Protein AF-Q0US00-F1 (afdb_monomer)

Organism: Phaeosphaeria nodorum (strain SN15 / ATCC MYA-4574 / FGSC 10173) (NCBI:txid321614)

Mean predicted aligned error: 10.02 Å

Solvent-accessible surface area (backbone atoms only — not comparable to full-atom values): 15594 Å² total; per-residue (Å²): 109,71,70,60,54,55,51,52,51,53,49,49,55,52,51,53,51,46,51,52,50,51,48,53,43,52,58,36,61,36,71,71,45,27,70,76,38,42,69,59,31,58,52,48,45,52,54,49,47,55,51,43,54,53,49,52,51,52,46,52,53,51,52,35,54,74,68,41,48,102,90,39,54,45,67,63,53,45,75,74,35,67,64,50,55,51,52,50,52,52,51,49,64,67,45,50,43,60,78,44,57,43,78,47,70,28,40,52,42,81,58,48,100,55,30,31,35,38,34,33,88,66,91,71,67,83,37,20,25,47,44,39,19,90,45,92,88,69,64,74,48,76,35,37,31,27,83,46,99,92,36,40,28,32,61,50,53,60,82,48,72,70,43,41,51,52,47,50,52,51,49,52,49,46,53,51,33,48,54,52,18,70,74,66,77,46,80,68,65,79,41,74,46,72,32,35,33,58,53,75,71,41,80,28,80,63,51,60,52,77,80,41,64,66,46,79,46,77,35,51,62,72,49,46,39,46,50,50,17,46,64,78,69,50,60,92,83,44,49,65,40,40,44,40,35,40,99,50,63,85,72,45,55,71,86,79,51,99,60,92,74,66,68,68,83,61,80,86,90,59,65,53,40,54,48,124

Secondary structure (DSSP, 8-state):
-HHHHHHHHHHHHHHHHHHHHHHHHHHHHSHHHHHHTHHHHHHHHHHHHHHHHHHHHHHHHHHHHHH-BTTB-HHHHHHH-HHHHHHHHHHHHHHHHHHT-EEEEEEEEEEETTEEEEE-SS---TTEEEEEESSTTS--EEEEEE--TTSSEEEEE--SHHHHHHHHHHHHHHHHHHHHHHHH-PPPPPEEEEEEE-SSPEEPGGGGGGG-SEEEEEEEGGGHHHHHHHHHT--TT-EEEEEEE-S-TTTS-TTS--S-------SSS--EEEE-

Nearest PDB structures (foldseek):
  6wxr-assembly1_A  TM=4.177E-01  e=4.791E-06  Mus musculus
  5t7a-assembly2_B  TM=5.657E-01  e=1.343E+00  Halalkalibacterium halodurans C-125
  6pag-assembly1_D  TM=4.956E-01  e=3.064E+00  Homo sapiens
  1nkr-assembly1_A  TM=4.846E-01  e=8.338E+00  Homo sapiens

Radius of gyration: 25.96 Å; Cα contacts (8 Å, |Δi|>4): 368; chains: 1; bounding box: 57×52×83 Å

InterPro domains:
  IPR052979 Adenylate-forming domain-containing protein [PTHR33927] (7-252)
  IPR060117 Adenylate-forming reductase 03009-like, C-terminal [PF26733] (205-252)

Foldseek 3Di:
DVVLVVLVVVLVVLVVVLVVLVVVLVVCPPPVNCVVVVQVSQLSCQVSVVVSLVSLVVSLQSVLVSPDDPVRDSVNVLVPDPSNVVSVVVVCVVCVQVVQKDKFKWFWDQLDLFKIKTAGADDADFQWWWWWAPDPSGDIDIFTWAADPRGIMTMQGPPDDRSNVVSVVQVVQQVVQVVVCVVPVDDRDTDMDMIITTDGTDRHPLVCVQVDLEEEAEDEDRCVRSVNSPVVPDDPSRHYKYKYFYPCPPSRDPNVDPDDFDFDDDDDDGGITIDD

pLDDT: mean 82.83, std 17.12, range [26.45, 97.81]

Sequence (276 aa):
MFIREASSFAVTVIAWSLLLLLLVILLLSLPTMRAKFHNTFEVTHRFLGWTSVALFWTQLLLLAHSASTPHQSITNILLHDITFWNLTLLTFLLIYPWLRLRRWTFTAHVLSPHAIRLSFPHAIHRFSCLSISTSPLHEWHPFATFPSAAGPSMVISNAGDWTRGIIGAAQHHAALARAASAQTGRKEEAVKMHFYIKSHPKAGVLSLSLLFPRVLILTTGSGIGPALSSLLERPVAQHARLIWSTRSPLKTPSGLVGGRVEGESEGEGGCGVCAE

Structure (mmCIF, N/CA/C/O backbone):
data_AF-Q0US00-F1
#
_entry.id   AF-Q0US00-F1
#
loop_
_atom_site.group_PDB
_atom_site.id
_atom_site.type_symbol
_atom_site.label_atom_id
_atom_site.label_alt_id
_atom_site.label_comp_id
_atom_site.label_asym_id
_atom_site.label_entity_id
_atom_site.label_seq_id
_atom_site.pdbx_PDB_ins_code
_atom_site.Cartn_x
_atom_site.Cartn_y
_atom_site.Cartn_z
_atom_site.occupancy
_atom_site.B_iso_or_equiv
_atom_site.auth_seq_id
_atom_site.auth_comp_id
_atom_site.auth_asym_id
_atom_site.auth_atom_id
_atom_site.pdbx_PDB_model_num
ATOM 1 N N . MET A 1 1 ? 29.579 6.509 -37.677 1.00 58.00 1 MET A N 1
ATOM 2 C CA . MET A 1 1 ? 30.376 5.658 -36.766 1.00 58.00 1 MET A CA 1
ATOM 3 C C . MET A 1 1 ? 30.305 6.180 -35.329 1.00 58.00 1 MET A C 1
ATOM 5 O O . MET A 1 1 ? 29.691 5.508 -34.516 1.00 58.00 1 MET A O 1
ATOM 9 N N . PHE A 1 2 ? 30.740 7.416 -35.048 1.00 61.19 2 PHE A N 1
ATOM 10 C CA . PHE A 1 2 ? 30.696 8.037 -33.706 1.00 61.19 2 PHE A CA 1
ATOM 11 C C . PHE A 1 2 ? 29.342 7.998 -32.966 1.00 61.19 2 PHE A C 1
ATOM 13 O O . PHE A 1 2 ? 29.304 7.660 -31.789 1.00 61.19 2 PHE A O 1
ATOM 20 N N . ILE A 1 3 ? 28.219 8.281 -33.640 1.00 62.88 3 ILE A N 1
ATOM 21 C CA . ILE A 1 3 ? 26.884 8.272 -32.998 1.00 62.88 3 ILE A CA 1
ATOM 22 C C . ILE A 1 3 ? 26.487 6.858 -32.532 1.00 62.88 3 ILE A C 1
ATOM 24 O O . ILE A 1 3 ? 25.902 6.693 -31.464 1.00 62.88 3 ILE A O 1
ATOM 28 N N . ARG A 1 4 ? 26.852 5.821 -33.300 1.00 64.69 4 ARG A N 1
ATOM 29 C CA . ARG A 1 4 ? 26.561 4.426 -32.937 1.00 64.69 4 ARG A CA 1
ATOM 30 C C . ARG A 1 4 ? 27.397 3.972 -31.741 1.00 64.69 4 ARG A C 1
ATOM 32 O O . ARG A 1 4 ? 26.845 3.350 -30.839 1.00 64.69 4 ARG A O 1
ATOM 39 N N . GLU A 1 5 ? 28.671 4.348 -31.677 1.00 70.75 5 GLU A N 1
ATOM 40 C CA . GLU A 1 5 ? 29.532 4.013 -30.533 1.00 70.75 5 GLU A CA 1
ATOM 41 C C . GLU A 1 5 ? 29.108 4.726 -29.244 1.00 70.75 5 GLU A C 1
ATOM 43 O O . GLU A 1 5 ? 28.995 4.084 -28.200 1.00 70.75 5 GLU A O 1
ATOM 48 N N . ALA A 1 6 ? 28.755 6.014 -29.325 1.00 72.25 6 ALA A N 1
ATOM 49 C CA . ALA A 1 6 ? 28.214 6.756 -28.186 1.00 72.25 6 ALA A CA 1
ATOM 50 C C . ALA A 1 6 ? 26.904 6.137 -27.664 1.00 72.25 6 ALA A C 1
ATOM 52 O O . ALA A 1 6 ? 26.717 5.998 -26.454 1.00 72.25 6 ALA A O 1
ATOM 53 N N . SER A 1 7 ? 26.021 5.696 -28.570 1.00 76.81 7 SER A N 1
ATOM 54 C CA . SER A 1 7 ? 24.787 5.001 -28.186 1.00 76.81 7 SER A CA 1
ATOM 55 C C . SER A 1 7 ? 25.056 3.637 -27.536 1.00 76.81 7 SER A C 1
ATOM 57 O O . SER A 1 7 ? 24.429 3.304 -26.534 1.00 76.81 7 SER A O 1
ATOM 59 N N . SER A 1 8 ? 26.049 2.885 -28.026 1.00 85.06 8 SER A N 1
ATOM 60 C CA . SER A 1 8 ? 26.454 1.594 -27.455 1.00 85.06 8 SER A CA 1
ATOM 61 C C . SER A 1 8 ? 27.009 1.740 -26.036 1.00 85.06 8 SER A C 1
ATOM 63 O O . SER A 1 8 ? 26.702 0.934 -25.153 1.00 85.06 8 SER A O 1
ATOM 65 N N . PHE A 1 9 ? 27.801 2.786 -25.789 1.00 90.81 9 PHE A N 1
ATOM 66 C CA . PHE A 1 9 ? 28.309 3.094 -24.455 1.00 90.81 9 PHE A CA 1
ATOM 67 C C . PHE A 1 9 ? 27.172 3.442 -23.484 1.00 90.81 9 PHE A C 1
ATOM 69 O O . PHE A 1 9 ? 27.081 2.848 -22.409 1.00 90.81 9 PHE A O 1
ATOM 76 N N . ALA A 1 10 ? 26.256 4.333 -23.883 1.00 92.25 10 ALA A N 1
ATOM 77 C CA . ALA A 1 10 ? 25.118 4.733 -23.053 1.00 92.25 10 ALA A CA 1
ATOM 78 C C . ALA A 1 10 ? 24.219 3.541 -22.673 1.00 92.25 10 ALA A C 1
ATOM 80 O O . ALA A 1 10 ? 23.888 3.363 -21.500 1.00 92.25 10 ALA A O 1
ATOM 81 N N . VAL A 1 11 ? 23.897 2.682 -23.646 1.00 93.00 11 VAL A N 1
ATOM 82 C CA . VAL A 1 11 ? 23.122 1.443 -23.443 1.00 93.00 11 VAL A CA 1
ATOM 83 C C . VAL A 1 11 ? 23.812 0.510 -22.441 1.00 93.00 11 VAL A C 1
ATOM 85 O O . VAL A 1 11 ? 23.155 -0.085 -21.585 1.00 93.00 11 VAL A O 1
ATOM 88 N N . THR A 1 12 ? 25.141 0.402 -22.504 1.00 93.88 12 THR A N 1
ATOM 89 C CA . THR A 1 12 ? 25.924 -0.440 -21.586 1.00 93.88 12 THR A CA 1
ATOM 90 C C . THR A 1 12 ? 25.905 0.113 -20.160 1.00 93.88 12 THR A C 1
ATOM 92 O O . THR A 1 12 ? 25.670 -0.634 -19.211 1.00 93.88 12 THR A O 1
ATOM 95 N N . VAL A 1 13 ? 26.090 1.425 -19.990 1.00 96.25 13 VAL A N 1
ATOM 96 C CA . VAL A 1 13 ? 26.048 2.086 -18.672 1.00 96.25 13 VAL A CA 1
ATOM 97 C C . VAL A 1 13 ? 24.677 1.928 -18.014 1.00 96.25 13 VAL A C 1
ATOM 99 O O . VAL A 1 13 ? 24.593 1.600 -16.826 1.00 96.25 13 VAL A O 1
ATOM 102 N N . ILE A 1 14 ? 23.597 2.117 -18.777 1.00 95.56 14 ILE A N 1
ATOM 103 C CA . ILE A 1 14 ? 22.230 1.943 -18.272 1.00 95.56 14 ILE A CA 1
ATOM 104 C C . ILE A 1 14 ? 21.983 0.481 -17.884 1.00 95.56 14 ILE A C 1
ATOM 106 O O . ILE A 1 14 ? 21.416 0.233 -16.821 1.00 95.56 14 ILE A O 1
ATOM 110 N N . ALA A 1 15 ? 22.457 -0.486 -18.677 1.00 95.25 15 ALA A N 1
ATOM 111 C CA . ALA A 1 15 ? 22.326 -1.908 -18.359 1.00 95.25 15 ALA A CA 1
ATOM 112 C C . ALA A 1 15 ? 23.027 -2.288 -17.041 1.00 95.25 15 ALA A C 1
ATOM 114 O O . ALA A 1 15 ? 22.424 -2.948 -16.194 1.00 95.25 15 ALA A O 1
ATOM 115 N N . TRP A 1 16 ? 24.264 -1.828 -16.821 1.00 97.44 16 TRP A N 1
ATOM 116 C CA . TRP A 1 16 ? 24.978 -2.060 -15.557 1.00 97.44 16 TRP A CA 1
ATOM 117 C C . TRP A 1 16 ? 24.315 -1.356 -14.373 1.00 97.44 16 TRP A C 1
ATOM 119 O O . TRP A 1 16 ? 24.241 -1.921 -13.282 1.00 97.44 16 TRP A O 1
ATOM 129 N N . SER A 1 17 ? 23.780 -0.153 -14.591 1.00 97.31 17 SER A N 1
ATOM 130 C CA . SER A 1 17 ? 23.025 0.578 -13.568 1.00 97.31 17 SER A CA 1
ATOM 131 C C . SER A 1 17 ? 21.751 -0.175 -13.176 1.00 97.31 17 SER A C 1
ATOM 133 O O . SER A 1 17 ? 21.486 -0.352 -11.989 1.00 97.31 17 SER A O 1
ATOM 135 N N . LEU A 1 18 ? 20.990 -0.681 -14.155 1.00 96.81 18 LEU A N 1
ATOM 136 C CA . LEU A 1 18 ? 19.819 -1.533 -13.928 1.00 96.81 18 LEU A CA 1
ATOM 137 C C . LEU A 1 18 ? 20.184 -2.793 -13.141 1.00 96.81 18 LEU A C 1
ATOM 139 O O . LEU A 1 18 ? 19.518 -3.111 -12.158 1.00 96.81 18 LEU A O 1
ATOM 143 N N . LEU A 1 19 ? 21.260 -3.481 -13.533 1.00 97.00 19 LEU A N 1
ATOM 144 C CA . LEU A 1 19 ? 21.728 -4.679 -12.838 1.00 97.00 19 LEU A CA 1
ATOM 145 C C . LEU A 1 19 ? 22.061 -4.381 -11.371 1.00 97.00 19 LEU A C 1
ATOM 147 O O . LEU A 1 19 ? 21.623 -5.113 -10.485 1.00 97.00 19 LEU A O 1
ATOM 151 N N . LEU A 1 20 ? 22.786 -3.290 -11.110 1.00 97.19 20 LEU A N 1
ATOM 152 C CA . LEU A 1 20 ? 23.134 -2.866 -9.756 1.00 97.19 20 LEU A CA 1
ATOM 153 C C . LEU A 1 20 ? 21.884 -2.554 -8.924 1.00 97.19 20 LEU A C 1
ATOM 155 O O . LEU A 1 20 ? 21.772 -3.022 -7.792 1.00 97.19 20 LEU A O 1
ATOM 159 N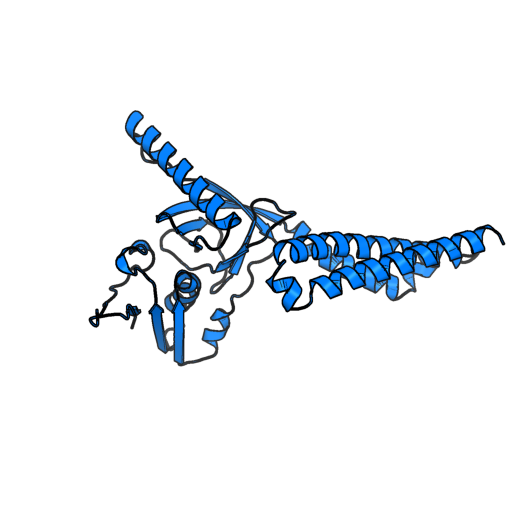 N . LEU A 1 21 ? 20.929 -1.801 -9.478 1.00 96.56 21 LEU A N 1
ATOM 160 C CA . LEU A 1 21 ? 19.679 -1.470 -8.789 1.00 96.56 21 LEU A CA 1
ATOM 161 C C . LEU A 1 21 ? 18.877 -2.721 -8.426 1.00 96.56 21 LEU A C 1
ATOM 163 O O . LEU A 1 21 ? 18.440 -2.862 -7.282 1.00 96.56 21 LEU A O 1
ATOM 167 N N . LEU A 1 22 ? 18.716 -3.645 -9.375 1.00 95.88 22 LEU A N 1
ATOM 168 C CA . LEU A 1 22 ? 18.010 -4.904 -9.147 1.00 95.88 22 LEU A CA 1
ATOM 169 C C . LEU A 1 22 ? 18.737 -5.772 -8.113 1.00 95.88 22 LEU A C 1
ATOM 171 O O . LEU A 1 22 ? 18.084 -6.343 -7.242 1.00 95.88 22 LEU A O 1
ATOM 175 N N . LEU A 1 23 ? 20.072 -5.817 -8.143 1.00 97.06 23 LEU A N 1
ATOM 176 C CA . LEU A 1 23 ? 20.867 -6.53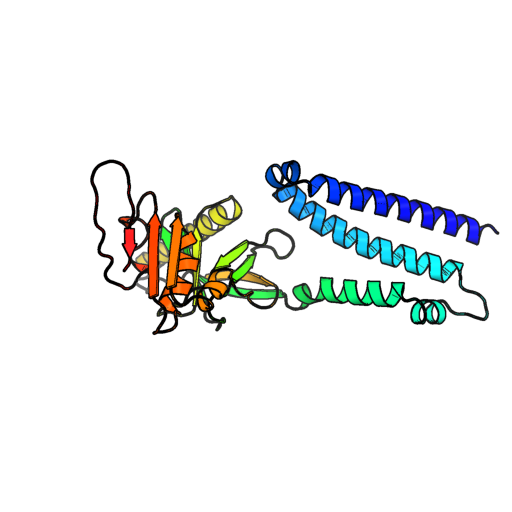7 -7.148 1.00 97.06 23 LEU A CA 1
ATOM 177 C C . LEU A 1 23 ? 20.666 -5.962 -5.740 1.00 97.06 23 LEU A C 1
ATOM 179 O O . LEU A 1 23 ? 20.454 -6.723 -4.799 1.00 97.06 23 LEU A O 1
ATOM 183 N N . VAL A 1 24 ? 20.670 -4.635 -5.585 1.00 95.69 24 VAL A N 1
ATOM 184 C CA . VAL A 1 24 ? 20.406 -3.982 -4.291 1.00 95.69 24 VAL A CA 1
ATOM 185 C C . VAL A 1 24 ? 19.012 -4.341 -3.770 1.00 95.69 24 VAL A C 1
ATOM 187 O O . VAL A 1 24 ? 18.872 -4.691 -2.596 1.00 95.69 24 VAL A O 1
ATOM 190 N N . ILE A 1 25 ? 17.991 -4.315 -4.635 1.00 95.31 25 ILE A N 1
ATOM 191 C CA . ILE A 1 25 ? 16.627 -4.723 -4.263 1.00 95.31 25 ILE A CA 1
ATOM 192 C C . ILE A 1 25 ? 16.612 -6.189 -3.810 1.00 95.31 25 ILE A C 1
ATOM 194 O O . ILE A 1 25 ? 16.036 -6.496 -2.765 1.00 95.31 25 ILE A O 1
ATOM 198 N N . LEU A 1 26 ? 17.268 -7.087 -4.552 1.00 95.56 26 LEU A N 1
ATOM 199 C CA . LEU A 1 26 ? 17.338 -8.511 -4.218 1.00 95.56 26 LEU A CA 1
ATOM 200 C C . LEU A 1 26 ? 18.032 -8.749 -2.871 1.00 95.56 26 LEU A C 1
ATOM 202 O O . LEU A 1 26 ? 17.494 -9.477 -2.037 1.00 95.56 26 LEU A O 1
ATOM 206 N N . LEU A 1 27 ? 19.166 -8.095 -2.615 1.00 95.62 27 LEU A N 1
ATOM 207 C CA . LEU A 1 27 ? 19.903 -8.217 -1.353 1.00 95.62 27 LEU A CA 1
ATOM 208 C C . LEU A 1 27 ? 19.073 -7.744 -0.154 1.00 95.62 27 LEU A C 1
ATOM 210 O O . LEU A 1 27 ? 19.028 -8.423 0.872 1.00 95.62 27 LEU A O 1
ATOM 214 N N . LEU A 1 28 ? 18.371 -6.616 -0.283 1.00 94.06 28 LEU A N 1
ATOM 215 C CA . LEU A 1 28 ? 17.489 -6.118 0.776 1.00 94.06 28 LEU A CA 1
ATOM 216 C C . LEU A 1 28 ? 16.213 -6.959 0.926 1.00 94.06 28 LEU A C 1
ATOM 218 O O . LEU A 1 28 ? 15.614 -6.958 2.000 1.00 94.06 28 LEU A O 1
ATOM 222 N N . SER A 1 29 ? 15.811 -7.696 -0.113 1.00 94.56 29 SER A N 1
ATOM 223 C CA . SER A 1 29 ? 14.660 -8.606 -0.065 1.00 94.56 29 SER A CA 1
ATOM 224 C C . SER A 1 29 ? 14.939 -9.924 0.668 1.00 94.56 29 SER A C 1
ATOM 226 O O . SER A 1 29 ? 13.984 -10.618 1.031 1.00 94.56 29 SER A O 1
ATOM 228 N N . LEU A 1 30 ? 16.214 -10.262 0.918 1.00 94.94 30 LEU A N 1
ATOM 229 C CA . LEU A 1 30 ? 16.596 -11.476 1.645 1.00 94.94 30 LEU A CA 1
ATOM 230 C C . LEU A 1 30 ? 15.902 -11.521 3.019 1.00 94.94 30 LEU A C 1
ATOM 232 O O . LEU A 1 30 ? 15.892 -10.502 3.713 1.00 94.94 30 LEU A O 1
ATOM 236 N N . PRO A 1 31 ? 15.359 -12.675 3.462 1.00 92.44 31 PRO A N 1
ATOM 237 C CA . PRO A 1 31 ? 14.504 -12.745 4.651 1.00 92.44 31 PRO A CA 1
ATOM 238 C C . PRO A 1 31 ? 15.124 -12.141 5.916 1.00 92.44 31 PRO A C 1
ATOM 240 O O . PRO A 1 31 ? 14.452 -11.431 6.661 1.00 92.44 31 PRO A O 1
ATOM 243 N N . THR A 1 32 ? 16.420 -12.372 6.134 1.00 92.94 32 THR A N 1
ATOM 244 C CA . THR A 1 32 ? 17.172 -11.842 7.279 1.00 92.94 32 THR A CA 1
ATOM 245 C C . THR A 1 32 ? 17.306 -10.321 7.224 1.00 92.94 32 THR A C 1
ATOM 247 O O . THR A 1 32 ? 17.035 -9.631 8.208 1.00 92.94 32 THR A O 1
ATOM 250 N N . MET A 1 33 ? 17.675 -9.786 6.058 1.00 91.12 33 MET A N 1
ATOM 251 C CA . MET A 1 33 ? 17.843 -8.351 5.831 1.00 91.12 33 MET A CA 1
ATOM 252 C C . MET A 1 33 ? 16.509 -7.618 5.884 1.00 91.12 33 MET A C 1
ATOM 254 O O . MET A 1 33 ? 16.400 -6.605 6.569 1.00 91.12 33 MET A O 1
ATOM 258 N N . ARG A 1 34 ? 15.478 -8.164 5.236 1.00 90.44 34 ARG A N 1
ATOM 259 C CA . ARG A 1 34 ? 14.126 -7.609 5.231 1.00 90.44 34 ARG A CA 1
ATOM 260 C C . ARG A 1 34 ? 13.517 -7.572 6.629 1.00 90.44 34 ARG A C 1
ATOM 262 O O . ARG A 1 34 ? 12.867 -6.590 6.965 1.00 90.44 34 ARG A O 1
ATOM 269 N N . ALA A 1 35 ? 13.722 -8.607 7.447 1.00 86.31 35 ALA A N 1
ATOM 270 C CA . ALA A 1 35 ? 13.230 -8.613 8.825 1.00 86.31 35 ALA A CA 1
ATOM 271 C C . ALA A 1 35 ? 13.944 -7.562 9.691 1.00 86.31 35 ALA A C 1
ATOM 273 O O . ALA A 1 35 ? 13.298 -6.867 10.473 1.00 86.31 35 ALA A O 1
ATOM 274 N N . LYS A 1 36 ? 15.266 -7.411 9.529 1.00 89.38 36 LYS A N 1
ATOM 275 C CA . LYS A 1 36 ? 16.076 -6.468 10.316 1.00 89.38 36 LYS A CA 1
ATOM 276 C C . LYS A 1 36 ? 15.906 -5.009 9.879 1.00 89.38 36 LYS A C 1
ATOM 278 O O . LYS A 1 36 ? 15.878 -4.117 10.719 1.00 89.38 36 LYS A O 1
ATOM 283 N N . PHE A 1 37 ? 15.802 -4.765 8.577 1.00 89.06 37 PHE A N 1
ATOM 284 C CA . PHE A 1 37 ? 15.778 -3.436 7.962 1.00 89.06 37 PHE A CA 1
ATOM 285 C C . PHE A 1 37 ? 14.496 -3.213 7.160 1.00 89.06 37 PHE A C 1
ATOM 287 O O . PHE A 1 37 ? 14.531 -2.705 6.040 1.00 89.06 37 PHE A O 1
ATOM 294 N N . HIS A 1 38 ? 13.359 -3.595 7.739 1.00 84.25 38 HIS A N 1
ATOM 295 C CA . HIS A 1 38 ? 12.053 -3.570 7.083 1.00 84.25 38 HIS A CA 1
ATOM 296 C C . HIS A 1 38 ? 11.740 -2.226 6.411 1.00 84.25 38 HIS A C 1
ATOM 298 O O . HIS A 1 38 ? 11.462 -2.184 5.214 1.00 84.25 38 HIS A O 1
ATOM 304 N N . ASN A 1 39 ? 11.873 -1.121 7.147 1.00 84.94 39 ASN A N 1
ATOM 305 C CA . ASN A 1 39 ? 11.559 0.212 6.625 1.00 84.94 39 ASN A CA 1
ATOM 306 C C . ASN A 1 39 ? 12.504 0.612 5.480 1.00 84.94 39 ASN A C 1
ATOM 308 O O . ASN A 1 39 ? 12.067 1.157 4.467 1.00 84.94 39 ASN A O 1
ATOM 312 N N . THR A 1 40 ? 13.796 0.290 5.602 1.00 87.81 40 THR A N 1
ATOM 313 C CA . THR A 1 40 ? 14.784 0.535 4.542 1.00 87.81 40 THR A CA 1
ATOM 314 C C . THR A 1 40 ? 14.444 -0.263 3.291 1.00 87.81 40 THR A C 1
ATOM 316 O O . THR A 1 40 ? 14.468 0.289 2.191 1.00 87.81 40 THR A O 1
ATOM 319 N N . PHE A 1 41 ? 14.090 -1.540 3.441 1.00 89.56 41 PHE A N 1
ATOM 320 C CA . PHE A 1 41 ? 13.647 -2.381 2.334 1.00 89.56 41 PHE A CA 1
ATOM 321 C C . PHE A 1 41 ? 12.414 -1.787 1.640 1.00 89.56 41 PHE A C 1
ATOM 323 O O . PHE A 1 41 ? 12.420 -1.648 0.422 1.00 89.56 41 PHE A O 1
ATOM 330 N N . GLU A 1 42 ? 11.385 -1.373 2.384 1.00 86.75 42 GLU A N 1
ATOM 331 C CA . GLU A 1 42 ? 10.165 -0.811 1.788 1.00 86.75 42 GLU A CA 1
ATOM 332 C C . GLU A 1 42 ? 10.430 0.450 0.957 1.00 86.75 42 GLU A C 1
ATOM 334 O O . GLU A 1 42 ? 9.912 0.593 -0.158 1.00 86.75 42 GLU A O 1
ATOM 339 N N . VAL A 1 43 ? 11.244 1.361 1.493 1.00 88.19 43 VAL A N 1
ATOM 340 C CA . VAL A 1 43 ? 11.611 2.621 0.838 1.00 88.19 43 VAL A CA 1
ATOM 341 C C . VAL A 1 43 ? 12.459 2.343 -0.402 1.00 88.19 43 VAL A C 1
ATOM 343 O O . VAL A 1 43 ? 12.102 2.767 -1.502 1.00 88.19 43 VAL A O 1
ATOM 346 N N . THR A 1 44 ? 13.551 1.591 -0.252 1.00 92.50 44 THR A N 1
ATOM 347 C CA . THR A 1 44 ? 14.472 1.288 -1.359 1.00 92.50 44 THR A CA 1
ATOM 348 C C . THR A 1 44 ? 13.780 0.505 -2.465 1.00 92.50 44 THR A C 1
ATOM 350 O O . THR A 1 44 ? 13.843 0.921 -3.616 1.00 92.50 44 THR A O 1
ATOM 353 N N . HIS A 1 45 ? 13.027 -0.548 -2.144 1.00 91.75 45 HIS A N 1
ATOM 354 C CA . HIS A 1 45 ? 12.273 -1.311 -3.136 1.00 91.75 45 HIS A CA 1
ATOM 355 C C . HIS A 1 45 ? 11.312 -0.413 -3.926 1.00 91.75 45 HIS A C 1
ATOM 357 O O . HIS A 1 45 ? 11.194 -0.546 -5.144 1.00 91.75 45 HIS A O 1
ATOM 363 N N . ARG A 1 46 ? 10.622 0.525 -3.261 1.00 90.44 46 ARG A N 1
ATOM 364 C CA . ARG A 1 46 ? 9.704 1.446 -3.942 1.00 90.44 46 ARG A CA 1
ATOM 365 C C . ARG A 1 46 ? 10.444 2.379 -4.893 1.00 90.44 46 ARG A C 1
ATOM 367 O O . ARG A 1 46 ? 10.092 2.430 -6.067 1.00 90.44 46 ARG A O 1
ATOM 374 N N . PHE A 1 47 ? 11.423 3.130 -4.394 1.00 92.62 47 PHE A N 1
ATOM 375 C CA . PHE A 1 47 ? 12.094 4.153 -5.197 1.00 92.62 47 PHE A CA 1
ATOM 376 C C . PHE A 1 47 ? 12.978 3.532 -6.278 1.00 92.62 47 PHE A C 1
ATOM 378 O O . PHE A 1 47 ? 12.871 3.923 -7.436 1.00 92.62 47 PHE A O 1
ATOM 385 N N . LEU A 1 48 ? 13.768 2.508 -5.941 1.00 94.81 48 LEU A N 1
ATOM 386 C CA . LEU A 1 48 ? 14.603 1.812 -6.920 1.00 94.81 48 LEU A CA 1
ATOM 387 C C . LEU A 1 48 ? 13.761 1.054 -7.954 1.00 94.81 48 LEU A C 1
ATOM 389 O O . LEU A 1 48 ? 14.167 0.971 -9.110 1.00 94.81 48 LEU A O 1
ATOM 393 N N . GLY A 1 49 ? 12.573 0.564 -7.585 1.00 94.31 49 GLY A N 1
ATOM 394 C CA . GLY A 1 49 ? 11.621 -0.023 -8.528 1.00 94.31 49 GLY A CA 1
ATOM 395 C C . GLY A 1 49 ? 11.150 0.979 -9.589 1.00 94.31 49 GLY A C 1
ATOM 396 O O . GLY A 1 49 ? 11.249 0.695 -10.781 1.00 94.31 49 GLY A O 1
ATOM 397 N N . TRP A 1 50 ? 10.710 2.177 -9.180 1.00 94.81 50 TRP A N 1
ATOM 398 C CA . TRP A 1 50 ? 10.321 3.242 -10.122 1.00 94.81 50 TRP A CA 1
ATOM 399 C C . TRP A 1 50 ? 11.490 3.711 -10.989 1.00 94.81 50 TRP A C 1
ATOM 401 O O . TRP A 1 50 ? 11.328 3.863 -12.201 1.00 94.81 50 TRP A O 1
ATOM 411 N N . THR A 1 51 ? 12.675 3.877 -10.395 1.00 96.56 51 THR A N 1
ATOM 412 C CA . THR A 1 51 ? 13.896 4.205 -11.141 1.00 96.56 51 THR A CA 1
ATOM 413 C C . THR A 1 51 ? 14.219 3.125 -12.172 1.00 96.56 51 THR A C 1
ATOM 415 O O . THR A 1 51 ? 14.545 3.451 -13.310 1.00 96.56 51 THR A O 1
ATOM 418 N N . SER A 1 52 ? 14.068 1.844 -11.823 1.00 96.81 52 SER A N 1
ATOM 419 C CA . SER A 1 52 ? 14.310 0.733 -12.751 1.00 96.81 52 SER A CA 1
ATOM 420 C C . SER A 1 52 ? 13.345 0.766 -13.937 1.00 96.81 52 SER A C 1
ATOM 422 O O . SER A 1 52 ? 13.782 0.621 -15.073 1.00 96.81 52 SER A O 1
ATOM 424 N N . VAL A 1 53 ? 12.051 1.031 -13.713 1.00 97.00 53 VAL A N 1
ATOM 425 C CA . VAL A 1 53 ? 11.066 1.183 -14.803 1.00 97.00 53 VAL A CA 1
ATOM 426 C C . VAL A 1 53 ? 11.448 2.332 -15.739 1.00 97.00 53 VAL A C 1
ATOM 428 O O . VAL A 1 53 ? 11.422 2.161 -16.956 1.00 97.00 53 VAL A O 1
ATOM 431 N N . ALA A 1 54 ? 11.852 3.483 -15.192 1.00 97.19 54 ALA A N 1
ATOM 432 C CA . ALA A 1 54 ? 12.302 4.618 -15.996 1.00 97.19 54 ALA A CA 1
ATOM 433 C C . ALA A 1 54 ? 13.561 4.283 -16.815 1.00 97.19 54 ALA A C 1
ATOM 435 O O . ALA A 1 54 ? 13.629 4.603 -17.999 1.00 97.19 54 ALA A O 1
ATOM 436 N N . LEU A 1 55 ? 14.535 3.589 -16.220 1.00 97.00 55 LEU A N 1
ATOM 437 C CA . LEU A 1 55 ? 15.746 3.158 -16.920 1.00 97.00 55 LEU A CA 1
ATOM 438 C C . LEU A 1 55 ? 15.460 2.109 -18.003 1.00 97.00 55 LEU A C 1
ATOM 440 O O . LEU A 1 55 ? 16.067 2.185 -19.067 1.00 97.00 55 LEU A O 1
ATOM 444 N N . PHE A 1 56 ? 14.517 1.185 -17.791 1.00 97.31 56 PHE A N 1
ATOM 445 C CA . PHE A 1 56 ? 14.067 0.261 -18.840 1.00 97.31 56 PHE A CA 1
ATOM 446 C C . PHE A 1 56 ? 13.429 1.002 -20.022 1.00 97.31 56 PHE A C 1
ATOM 448 O O . PHE A 1 56 ? 13.726 0.671 -21.169 1.00 97.31 56 PHE A O 1
ATOM 455 N N . TRP A 1 57 ? 12.616 2.034 -19.764 1.00 97.81 57 TRP A N 1
ATOM 456 C CA . TRP A 1 57 ? 12.072 2.895 -20.821 1.00 97.81 57 TRP A CA 1
ATOM 457 C C . TRP A 1 57 ? 13.179 3.609 -21.594 1.00 97.81 57 TRP A C 1
ATOM 459 O O . TRP A 1 57 ? 13.195 3.562 -22.823 1.00 97.81 57 TRP A O 1
ATOM 469 N N . THR A 1 58 ? 14.133 4.222 -20.892 1.00 96.44 58 THR A N 1
ATOM 470 C CA . THR A 1 58 ? 15.277 4.894 -21.521 1.00 96.44 58 THR A CA 1
ATOM 471 C C . THR A 1 58 ? 16.099 3.922 -22.366 1.00 96.44 58 THR A C 1
ATOM 473 O O . THR A 1 58 ? 16.429 4.239 -23.507 1.00 96.44 58 THR A O 1
ATOM 476 N N . GLN A 1 59 ? 16.382 2.724 -21.849 1.00 95.12 59 GLN A N 1
ATOM 477 C CA . GLN A 1 59 ? 17.110 1.679 -22.568 1.00 95.12 59 GLN A CA 1
ATOM 478 C C . GLN A 1 59 ? 16.388 1.277 -23.859 1.00 95.12 59 GLN A C 1
ATOM 480 O O . GLN A 1 59 ? 17.009 1.221 -24.919 1.00 95.12 59 GLN A O 1
ATOM 485 N N . LEU A 1 60 ? 15.076 1.036 -23.786 1.00 95.31 60 LEU A N 1
ATOM 486 C CA . LEU A 1 60 ? 14.256 0.662 -24.938 1.00 95.31 60 LEU A CA 1
ATOM 487 C C . LEU A 1 60 ? 14.246 1.764 -26.006 1.00 95.31 60 LEU A C 1
ATOM 489 O O . LEU A 1 60 ? 14.438 1.484 -27.188 1.00 95.31 60 LEU A O 1
ATOM 493 N N . LEU A 1 61 ? 14.066 3.022 -25.595 1.00 94.94 61 LEU A N 1
ATOM 494 C CA . LEU A 1 61 ? 14.049 4.165 -26.510 1.00 94.94 61 LEU A CA 1
ATOM 495 C C . LEU A 1 61 ? 15.411 4.390 -27.177 1.00 94.94 61 LEU A C 1
ATOM 497 O O . LEU A 1 61 ? 15.457 4.673 -28.373 1.00 94.94 61 LEU A O 1
ATOM 501 N N . LEU A 1 62 ? 16.513 4.227 -26.438 1.00 93.50 62 LEU A N 1
ATOM 502 C CA . LEU A 1 62 ? 17.865 4.318 -26.995 1.00 93.50 62 LEU A CA 1
ATOM 503 C C . LEU A 1 62 ? 18.133 3.204 -28.009 1.00 93.50 62 LEU A C 1
ATOM 505 O O . LEU A 1 62 ? 18.634 3.487 -29.094 1.00 93.50 62 LEU A O 1
ATOM 509 N N . LEU A 1 63 ? 17.751 1.962 -27.702 1.00 92.38 63 LEU A N 1
ATOM 510 C CA . LEU A 1 63 ? 17.894 0.835 -28.628 1.00 92.38 63 LEU A CA 1
ATOM 511 C C . LEU A 1 63 ? 17.061 1.035 -29.901 1.00 92.38 63 LEU A C 1
ATOM 513 O O . LEU A 1 63 ? 17.578 0.853 -31.004 1.00 92.38 63 LEU A O 1
ATOM 517 N N . ALA A 1 64 ? 15.808 1.478 -29.767 1.00 92.69 64 ALA A N 1
ATOM 518 C CA . ALA A 1 64 ? 14.943 1.776 -30.908 1.00 92.69 64 ALA A CA 1
ATOM 519 C C . ALA A 1 64 ? 15.483 2.943 -31.754 1.00 92.69 64 ALA A C 1
ATOM 521 O O . ALA A 1 64 ? 15.416 2.901 -32.983 1.00 9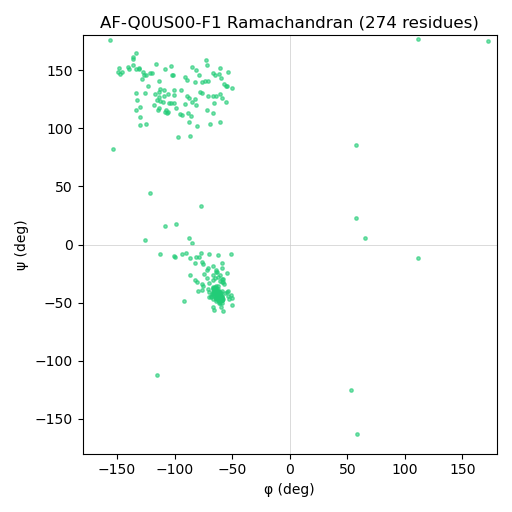2.69 64 ALA A O 1
ATOM 522 N N . HIS A 1 65 ? 16.069 3.962 -31.119 1.00 91.44 65 HIS A N 1
ATOM 523 C CA . HIS A 1 65 ? 16.740 5.055 -31.819 1.00 91.44 65 HIS A CA 1
ATOM 524 C C . HIS A 1 65 ? 17.968 4.562 -32.596 1.00 91.44 65 HIS A C 1
ATOM 526 O O . HIS A 1 65 ? 18.096 4.861 -33.783 1.00 91.44 65 HIS A O 1
ATOM 532 N N . SER A 1 66 ? 18.831 3.752 -31.979 1.00 89.81 66 SER A N 1
ATOM 533 C CA . SER A 1 66 ? 20.025 3.194 -32.630 1.00 89.81 66 SER A CA 1
ATOM 534 C C . SER A 1 66 ? 19.705 2.233 -33.780 1.00 89.81 66 SER A C 1
ATOM 536 O O . SER A 1 66 ? 20.497 2.124 -34.720 1.00 89.81 66 SER A O 1
ATOM 538 N N . ALA A 1 67 ? 18.559 1.550 -33.716 1.00 88.12 67 ALA A N 1
ATOM 539 C CA . ALA A 1 67 ? 18.057 0.669 -34.768 1.00 88.12 67 ALA A CA 1
ATOM 540 C C . ALA A 1 67 ? 17.316 1.413 -35.896 1.00 88.12 67 ALA A C 1
ATOM 542 O O . ALA A 1 67 ? 17.114 0.842 -36.967 1.00 88.12 67 ALA A O 1
ATOM 543 N N . SER A 1 68 ? 16.919 2.673 -35.682 1.00 90.38 68 SER A N 1
ATOM 544 C CA . SER A 1 68 ? 16.174 3.442 -36.681 1.00 90.38 68 SER A CA 1
ATOM 545 C C . SER A 1 68 ? 16.996 3.723 -37.942 1.00 90.38 68 SER A C 1
ATOM 547 O O . SER A 1 68 ? 18.218 3.904 -37.911 1.00 90.38 68 SER A O 1
ATOM 549 N N . THR A 1 69 ? 16.311 3.742 -39.083 1.00 87.19 69 THR A N 1
ATOM 550 C CA . THR A 1 69 ? 16.897 4.022 -40.402 1.00 87.19 69 THR A CA 1
ATOM 551 C C . THR A 1 69 ? 16.021 5.033 -41.144 1.00 87.19 69 THR A C 1
ATOM 553 O O . THR A 1 69 ? 14.866 5.222 -40.765 1.00 87.19 69 THR A O 1
ATOM 556 N N . PRO A 1 70 ? 16.499 5.675 -42.227 1.00 85.56 70 PRO A N 1
ATOM 557 C CA . PRO A 1 70 ? 15.689 6.636 -42.986 1.00 85.56 70 PRO A CA 1
ATOM 558 C C . PRO A 1 70 ? 14.339 6.086 -43.480 1.00 85.56 70 PRO A C 1
ATOM 560 O O . PRO A 1 70 ? 13.406 6.854 -43.690 1.00 85.56 70 PRO A O 1
ATOM 563 N N . HIS A 1 71 ? 14.220 4.763 -43.642 1.00 84.94 71 HIS A N 1
ATOM 564 C CA . HIS A 1 71 ? 13.000 4.090 -44.099 1.00 84.94 71 HIS A CA 1
ATOM 565 C C . HIS A 1 71 ? 12.164 3.474 -42.965 1.00 84.94 71 HIS A C 1
ATOM 567 O O . HIS A 1 71 ? 11.028 3.068 -43.201 1.00 84.94 71 HIS A O 1
ATOM 573 N N . GLN A 1 72 ? 12.694 3.403 -41.740 1.00 89.19 72 GLN A N 1
ATOM 574 C CA . GLN A 1 72 ? 12.000 2.858 -40.572 1.00 89.19 72 GLN A CA 1
ATOM 575 C C . GLN A 1 72 ? 12.097 3.824 -39.394 1.00 89.19 72 GLN A C 1
ATOM 577 O O . GLN A 1 72 ? 13.153 3.994 -38.781 1.00 89.19 72 GLN A O 1
ATOM 582 N N . SER A 1 73 ? 10.963 4.439 -39.058 1.00 92.19 73 SER A N 1
ATOM 583 C CA . SER A 1 73 ? 10.857 5.336 -37.911 1.00 92.19 73 SER A CA 1
ATOM 584 C C . SER A 1 73 ? 10.901 4.574 -36.583 1.00 92.19 73 SER A C 1
ATOM 586 O O . SER A 1 73 ? 10.481 3.419 -36.488 1.00 92.19 73 SER A O 1
ATOM 588 N N . ILE A 1 74 ? 11.344 5.260 -35.524 1.00 92.38 74 ILE A N 1
ATOM 589 C CA . ILE A 1 74 ? 11.399 4.733 -34.147 1.00 92.38 74 ILE A CA 1
ATOM 590 C C . ILE A 1 74 ? 10.027 4.202 -33.710 1.00 92.38 74 ILE A C 1
ATOM 592 O O . ILE A 1 74 ? 9.930 3.138 -33.108 1.00 92.38 74 ILE A O 1
ATOM 596 N N . THR A 1 75 ? 8.952 4.914 -34.054 1.00 91.50 75 THR A N 1
ATOM 597 C CA . THR A 1 75 ? 7.581 4.509 -33.725 1.00 91.50 75 THR A CA 1
ATOM 598 C C . THR A 1 75 ? 7.210 3.171 -34.359 1.00 91.50 75 THR A C 1
ATOM 600 O O . THR A 1 75 ? 6.609 2.339 -33.689 1.00 91.50 75 THR A O 1
ATOM 603 N N . ASN A 1 76 ? 7.579 2.933 -35.623 1.00 93.25 76 ASN A N 1
ATOM 604 C CA . ASN A 1 76 ? 7.278 1.668 -36.294 1.00 93.25 76 ASN A CA 1
ATOM 605 C C . ASN A 1 76 ? 7.995 0.488 -35.611 1.00 93.25 76 ASN A C 1
ATOM 607 O O . ASN A 1 76 ? 7.367 -0.543 -35.368 1.00 93.25 76 ASN A O 1
ATOM 611 N N . ILE A 1 77 ? 9.261 0.690 -35.223 1.00 93.62 77 ILE A N 1
ATOM 612 C CA . ILE A 1 77 ? 10.064 -0.292 -34.478 1.00 93.62 77 ILE A CA 1
ATOM 613 C C . ILE A 1 77 ? 9.406 -0.614 -33.130 1.00 93.62 77 ILE A C 1
ATOM 615 O O . ILE A 1 77 ? 9.174 -1.781 -32.829 1.00 93.62 77 ILE A O 1
ATOM 619 N N . LEU A 1 78 ? 9.046 0.408 -32.345 1.00 95.50 78 LEU A N 1
ATOM 620 C CA . LEU A 1 78 ? 8.433 0.220 -31.024 1.00 95.50 78 LEU A CA 1
ATOM 621 C C . LEU A 1 78 ? 7.086 -0.509 -31.097 1.00 95.50 78 LEU A C 1
ATOM 623 O O . LEU A 1 78 ? 6.810 -1.360 -30.259 1.00 95.50 78 LEU A O 1
ATOM 627 N N . LEU A 1 79 ? 6.252 -0.210 -32.097 1.00 95.38 79 LEU A N 1
ATOM 628 C CA . LEU A 1 79 ? 4.931 -0.835 -32.231 1.00 95.38 79 LEU A CA 1
ATOM 629 C C . LEU A 1 79 ? 4.996 -2.340 -32.537 1.00 95.38 79 LEU A C 1
ATOM 631 O O . LEU A 1 79 ? 4.064 -3.059 -32.177 1.00 95.38 79 LEU A O 1
ATOM 635 N N . HIS A 1 80 ? 6.076 -2.815 -33.165 1.00 94.19 80 HIS A N 1
ATOM 636 C CA . HIS A 1 80 ? 6.292 -4.238 -33.455 1.00 94.19 80 HIS A CA 1
ATOM 637 C C . HIS A 1 80 ? 7.104 -4.964 -32.368 1.00 94.19 80 HIS A C 1
ATOM 639 O O . HIS A 1 80 ? 7.208 -6.189 -32.407 1.00 94.19 80 HIS A O 1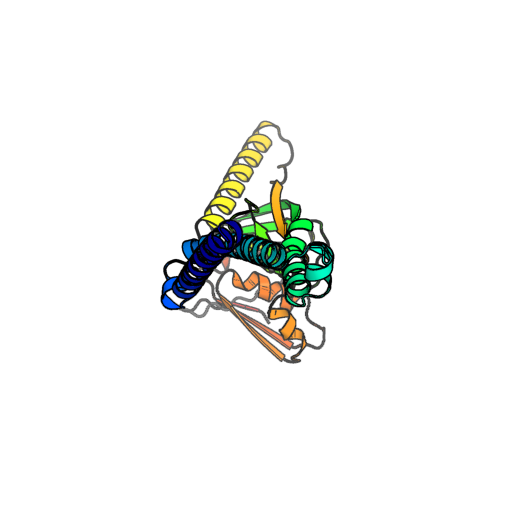
ATOM 645 N N . ASP A 1 81 ? 7.660 -4.242 -31.392 1.00 94.00 81 ASP A N 1
ATOM 646 C CA . ASP A 1 81 ? 8.432 -4.828 -30.298 1.00 94.00 81 ASP A CA 1
ATOM 647 C C . ASP A 1 81 ? 7.514 -5.290 -29.153 1.00 94.00 81 ASP A C 1
ATOM 649 O O . ASP A 1 81 ? 6.780 -4.511 -28.539 1.00 94.00 81 ASP A O 1
ATOM 653 N N . ILE A 1 82 ? 7.589 -6.577 -28.808 1.00 96.44 82 ILE A N 1
ATOM 654 C CA . ILE A 1 82 ? 6.866 -7.159 -27.668 1.00 96.44 82 ILE A CA 1
ATOM 655 C C . ILE A 1 82 ? 7.277 -6.510 -26.335 1.00 96.44 82 ILE A C 1
ATOM 657 O O . ILE A 1 82 ? 6.463 -6.371 -25.419 1.00 96.44 82 ILE A O 1
ATOM 661 N N . THR A 1 83 ? 8.532 -6.074 -26.224 1.00 95.12 83 THR A N 1
ATOM 662 C CA . THR A 1 83 ? 9.100 -5.443 -25.027 1.00 95.12 83 THR A CA 1
ATOM 663 C C . THR A 1 83 ? 8.419 -4.114 -24.741 1.00 95.12 83 THR A C 1
ATOM 665 O O . THR A 1 83 ? 8.117 -3.821 -23.584 1.00 95.12 83 THR A O 1
ATOM 668 N N . PHE A 1 84 ? 8.110 -3.342 -25.787 1.00 97.06 84 PHE A N 1
ATOM 669 C CA . PHE A 1 84 ? 7.375 -2.086 -25.668 1.00 97.06 84 PHE A CA 1
ATOM 670 C C . PHE A 1 84 ? 5.985 -2.308 -25.070 1.00 97.06 84 PHE A C 1
ATOM 672 O O . PHE A 1 84 ? 5.617 -1.640 -24.100 1.00 97.06 84 PHE A O 1
ATOM 679 N N . TRP A 1 85 ? 5.232 -3.282 -25.584 1.00 97.31 85 TRP A N 1
ATOM 680 C CA . TRP A 1 85 ? 3.895 -3.594 -25.075 1.00 97.31 85 TRP A CA 1
ATOM 681 C C . TRP A 1 85 ? 3.925 -4.137 -23.644 1.00 97.31 85 TRP A C 1
ATOM 683 O O . TRP A 1 85 ? 3.132 -3.699 -22.809 1.00 97.31 85 TRP A O 1
ATOM 693 N N . ASN A 1 86 ? 4.880 -5.014 -23.324 1.00 96.94 86 ASN A N 1
ATOM 694 C CA . ASN A 1 86 ? 5.063 -5.531 -21.966 1.00 96.94 86 ASN A CA 1
ATOM 695 C C . ASN A 1 86 ? 5.406 -4.415 -20.974 1.00 96.94 86 ASN A C 1
ATOM 697 O O . ASN A 1 86 ? 4.785 -4.318 -19.915 1.00 96.94 86 ASN A O 1
ATOM 701 N N . LEU A 1 87 ? 6.357 -3.543 -21.314 1.00 97.19 87 LEU A N 1
ATOM 702 C CA . LEU A 1 87 ? 6.758 -2.436 -20.449 1.00 97.19 87 LEU A CA 1
ATOM 703 C C . LEU A 1 87 ? 5.631 -1.407 -20.290 1.00 97.19 87 LEU A C 1
ATOM 705 O O . LEU A 1 87 ? 5.411 -0.900 -19.189 1.00 97.19 87 LEU A O 1
ATOM 709 N N . THR A 1 88 ? 4.868 -1.157 -21.355 1.00 97.50 88 THR A N 1
ATOM 710 C CA . THR A 1 88 ? 3.657 -0.325 -21.336 1.00 97.50 88 THR A CA 1
ATOM 711 C C . THR A 1 88 ? 2.618 -0.893 -20.375 1.00 97.50 88 THR A C 1
ATOM 713 O O . THR A 1 88 ? 2.185 -0.197 -19.455 1.00 97.50 88 THR A O 1
ATOM 716 N N . LEU A 1 89 ? 2.264 -2.173 -20.525 1.00 97.31 89 LEU A N 1
ATOM 717 C CA . LEU A 1 89 ? 1.308 -2.851 -19.653 1.00 97.31 89 LEU A CA 1
ATOM 718 C C . LEU A 1 89 ? 1.770 -2.831 -18.190 1.00 97.31 89 LEU A C 1
ATOM 720 O O . LEU A 1 89 ? 0.998 -2.451 -17.310 1.00 97.31 89 LEU A O 1
ATOM 724 N N . LEU A 1 90 ? 3.033 -3.178 -17.925 1.00 95.94 90 LEU A N 1
ATOM 725 C CA . LEU A 1 90 ? 3.613 -3.142 -16.580 1.00 95.94 90 LEU A CA 1
ATOM 726 C C . LEU A 1 90 ? 3.552 -1.735 -15.978 1.00 95.94 90 LEU A C 1
ATOM 728 O O . LEU A 1 90 ? 3.141 -1.576 -14.830 1.00 95.94 90 LEU A O 1
ATOM 732 N N . THR A 1 91 ? 3.894 -0.709 -16.757 1.00 96.69 91 THR A N 1
ATOM 733 C CA . THR A 1 91 ? 3.839 0.691 -16.314 1.00 96.69 91 THR A CA 1
ATOM 734 C C . THR A 1 91 ? 2.407 1.094 -15.957 1.00 96.69 91 THR A C 1
ATOM 736 O O . THR A 1 91 ? 2.179 1.663 -14.887 1.00 96.69 91 THR A O 1
ATOM 739 N N . PHE A 1 92 ? 1.418 0.730 -16.780 1.00 95.62 92 PHE A N 1
ATOM 740 C CA . PHE A 1 92 ? 0.007 0.978 -16.474 1.00 95.62 92 PHE A CA 1
ATOM 741 C C . PHE A 1 92 ? -0.460 0.248 -15.211 1.00 95.62 92 PHE A C 1
ATOM 743 O O . PHE A 1 92 ? -1.123 0.858 -14.371 1.00 95.62 92 PHE A O 1
ATOM 750 N N . LEU A 1 93 ? -0.090 -1.022 -15.030 1.00 93.69 93 LEU A N 1
ATOM 751 C CA . LEU A 1 93 ? -0.442 -1.797 -13.835 1.00 93.69 93 LEU A CA 1
ATOM 752 C C . LEU A 1 93 ? 0.193 -1.224 -12.560 1.00 93.69 93 LEU A C 1
ATOM 754 O O . LEU A 1 93 ? -0.448 -1.223 -11.508 1.00 93.69 93 LEU A O 1
ATOM 758 N N . LEU A 1 94 ? 1.418 -0.696 -12.647 1.00 92.38 94 LEU A N 1
ATOM 759 C CA . LEU A 1 94 ? 2.091 -0.037 -11.526 1.00 92.38 94 LEU A CA 1
ATOM 760 C C . LEU A 1 94 ? 1.462 1.314 -11.182 1.00 92.38 94 LEU A C 1
ATOM 762 O O . LEU A 1 94 ? 1.343 1.633 -10.000 1.00 92.38 94 LEU A O 1
ATOM 766 N N . ILE A 1 95 ? 1.041 2.093 -12.183 1.00 91.81 95 ILE A N 1
ATOM 767 C CA . ILE A 1 95 ? 0.412 3.412 -12.007 1.00 91.81 95 ILE A CA 1
ATOM 768 C C . ILE A 1 95 ? -1.050 3.289 -11.548 1.00 91.81 95 ILE A C 1
ATOM 770 O O . ILE A 1 95 ? -1.515 4.101 -10.746 1.00 91.81 95 ILE A O 1
ATOM 774 N N . TYR A 1 96 ? -1.777 2.263 -11.994 1.00 91.06 96 TYR A N 1
ATOM 775 C CA . TYR A 1 96 ? -3.216 2.104 -11.761 1.00 91.06 96 TYR A CA 1
ATOM 776 C C . TYR A 1 96 ? -3.660 2.265 -10.289 1.00 91.06 96 TYR A C 1
ATOM 778 O O . TYR A 1 96 ? -4.607 3.018 -10.036 1.00 91.06 96 TYR A O 1
ATOM 786 N N . PRO A 1 97 ? -2.995 1.657 -9.283 1.00 87.44 97 PRO A N 1
ATOM 787 C CA . PRO A 1 97 ? -3.354 1.858 -7.879 1.00 87.44 97 PRO A CA 1
ATOM 788 C C . PRO A 1 97 ? -3.200 3.307 -7.394 1.00 87.44 97 PRO A C 1
ATOM 790 O O . PRO A 1 97 ? -3.914 3.714 -6.477 1.00 87.44 97 PRO A O 1
ATOM 793 N N . TRP A 1 98 ? -2.287 4.080 -7.990 1.00 87.44 98 TRP A N 1
ATOM 794 C CA . TRP A 1 98 ? -2.011 5.474 -7.625 1.00 87.44 98 TRP A CA 1
ATOM 795 C C . TRP A 1 98 ? -3.015 6.444 -8.234 1.00 87.44 98 TRP A C 1
ATOM 797 O O . TRP A 1 98 ? -3.390 7.410 -7.578 1.00 87.44 98 TRP A O 1
ATOM 807 N N . LEU A 1 99 ? -3.539 6.147 -9.425 1.00 89.62 99 LEU A N 1
ATOM 808 C CA . LEU A 1 99 ? -4.648 6.912 -10.013 1.00 89.62 99 LEU A CA 1
ATOM 809 C C . LEU A 1 99 ? -5.933 6.802 -9.183 1.00 89.62 99 LEU A C 1
ATOM 811 O O . LEU A 1 99 ? -6.815 7.652 -9.261 1.00 89.62 99 LEU A O 1
ATOM 815 N N . ARG A 1 100 ? -6.041 5.751 -8.364 1.00 87.31 100 ARG A N 1
ATOM 816 C CA . ARG A 1 100 ? -7.152 5.532 -7.431 1.00 87.31 100 ARG A CA 1
ATOM 817 C C . ARG A 1 100 ? -6.827 5.965 -6.003 1.00 87.31 100 ARG A C 1
ATOM 819 O O . ARG A 1 100 ? -7.511 5.530 -5.078 1.00 87.31 100 ARG A O 1
ATOM 826 N N . LEU A 1 101 ? -5.801 6.792 -5.809 1.00 90.38 101 LEU A N 1
ATOM 827 C CA . LEU A 1 101 ? -5.489 7.361 -4.506 1.00 90.38 101 LEU A CA 1
ATOM 828 C C . LEU A 1 101 ? -6.618 8.304 -4.078 1.00 90.38 101 LEU A C 1
ATOM 830 O O . LEU A 1 101 ? -6.940 9.269 -4.768 1.00 90.38 101 LEU A O 1
ATOM 834 N N . ARG A 1 102 ? -7.230 8.020 -2.931 1.00 90.38 102 ARG A N 1
ATOM 835 C CA . ARG A 1 102 ? -8.317 8.831 -2.368 1.00 90.38 102 ARG A CA 1
ATOM 836 C C . ARG A 1 102 ? -7.984 9.200 -0.938 1.00 90.38 102 ARG A C 1
ATOM 838 O O . ARG A 1 102 ? -7.342 8.427 -0.233 1.00 90.38 102 ARG A O 1
ATOM 845 N N . ARG A 1 103 ? -8.448 10.366 -0.498 1.00 91.50 103 ARG A N 1
ATOM 846 C CA . ARG A 1 103 ? -8.375 10.767 0.907 1.00 91.50 103 ARG A CA 1
ATOM 847 C C . ARG A 1 103 ? -9.735 10.537 1.546 1.00 91.50 103 ARG A C 1
ATOM 849 O O . ARG A 1 103 ? -10.730 11.072 1.066 1.00 91.50 103 ARG A O 1
ATOM 856 N N . TRP A 1 104 ? -9.782 9.723 2.592 1.00 92.38 104 TRP A N 1
ATOM 857 C CA . TRP A 1 104 ? -10.999 9.482 3.364 1.00 92.38 104 TRP A CA 1
ATOM 858 C C . TRP A 1 104 ? -10.906 10.137 4.731 1.00 92.38 104 TRP A C 1
ATOM 860 O O . TRP A 1 104 ? -9.823 10.291 5.302 1.00 92.38 104 TRP A O 1
ATOM 870 N N . THR A 1 105 ? -12.073 10.506 5.245 1.00 93.06 105 THR A N 1
ATOM 871 C CA . THR A 1 105 ? -12.246 11.031 6.595 1.00 93.06 105 THR A CA 1
ATOM 872 C C . THR A 1 105 ? -12.754 9.919 7.495 1.00 93.06 105 THR A C 1
ATOM 874 O O . THR A 1 105 ? -13.699 9.209 7.151 1.00 93.06 105 THR A O 1
ATOM 877 N N . PHE A 1 106 ? -12.123 9.800 8.651 1.00 93.19 106 PHE A N 1
ATOM 878 C CA . PHE A 1 106 ? -12.411 8.825 9.683 1.00 93.19 106 PHE A CA 1
ATOM 879 C C . PHE A 1 106 ? -12.759 9.549 10.972 1.00 93.19 106 PHE A C 1
ATOM 881 O O . PHE A 1 106 ? -12.202 10.606 11.271 1.00 93.19 106 PHE A O 1
ATOM 888 N N . THR A 1 107 ? -13.642 8.952 11.755 1.00 93.06 107 THR A N 1
ATOM 889 C CA . THR A 1 107 ? -13.936 9.391 13.114 1.00 93.06 107 THR A CA 1
ATOM 890 C C . THR A 1 107 ? -13.155 8.527 14.089 1.00 93.06 107 THR A C 1
ATOM 892 O O . THR A 1 107 ? -13.343 7.311 14.136 1.00 93.06 107 THR A O 1
ATOM 895 N N . ALA A 1 108 ? -12.261 9.151 14.850 1.00 92.81 108 ALA A N 1
ATOM 896 C CA . ALA A 1 108 ? -11.427 8.476 15.826 1.00 92.81 108 ALA A CA 1
ATOM 897 C C . ALA A 1 108 ? -12.120 8.411 17.189 1.00 92.81 108 ALA A C 1
ATOM 899 O O . ALA A 1 108 ? -12.535 9.423 17.753 1.00 92.81 108 ALA A O 1
ATOM 900 N N . HIS A 1 109 ? -12.195 7.205 17.739 1.00 90.31 109 HIS A N 1
ATOM 901 C CA . HIS A 1 109 ? -12.642 6.939 19.097 1.00 90.31 109 HIS A CA 1
ATOM 902 C C . HIS A 1 109 ? -11.465 6.383 19.890 1.00 90.31 109 HIS A C 1
ATOM 904 O O . HIS A 1 109 ? -10.942 5.306 19.584 1.00 90.31 109 HIS A O 1
ATOM 910 N N . VAL A 1 110 ? -11.035 7.128 20.906 1.00 89.69 110 VAL A N 1
ATOM 911 C CA . VAL A 1 110 ? -9.958 6.689 21.794 1.00 89.69 110 VAL A CA 1
ATOM 912 C C . VAL A 1 110 ? -10.491 5.567 22.672 1.00 89.69 110 VAL A C 1
ATOM 914 O O . VAL A 1 110 ? -11.411 5.772 23.458 1.00 89.69 110 VAL A O 1
ATOM 917 N N . LEU A 1 111 ? -9.918 4.379 22.499 1.00 84.06 111 LEU A N 1
ATOM 918 C CA . LEU A 1 111 ? -10.294 3.174 23.226 1.00 84.06 111 LEU A CA 1
ATOM 919 C C . LEU A 1 111 ? -9.432 3.022 24.483 1.00 84.06 111 LEU A C 1
ATOM 921 O O . LEU A 1 111 ? -9.941 2.800 25.576 1.00 84.06 111 LEU A O 1
ATOM 925 N N . SER A 1 112 ? -8.119 3.166 24.328 1.00 85.00 112 SER A N 1
ATOM 926 C CA . SER A 1 112 ? -7.148 3.110 25.419 1.00 85.00 112 SER A CA 1
ATOM 927 C C . SER A 1 112 ? -5.877 3.877 25.032 1.00 85.00 112 SER A C 1
ATOM 929 O O . SER A 1 112 ? -5.743 4.297 23.881 1.00 85.00 112 SER A O 1
ATOM 931 N N . PRO A 1 113 ? -4.889 4.018 25.935 1.00 85.12 113 PRO A N 1
ATOM 932 C CA . PRO A 1 113 ? -3.574 4.548 25.571 1.00 85.12 113 PRO A CA 1
ATOM 933 C C . PRO A 1 113 ? -2.835 3.749 24.495 1.00 85.12 113 PRO A C 1
ATOM 935 O O . PRO A 1 113 ? -1.867 4.226 23.913 1.00 85.12 113 PRO A O 1
ATOM 938 N N . HIS A 1 114 ? -3.280 2.521 24.236 1.00 84.25 114 HIS A N 1
ATOM 939 C CA . HIS A 1 114 ? -2.638 1.596 23.317 1.00 84.25 114 HIS A CA 1
ATOM 940 C C . HIS A 1 114 ? -3.478 1.319 22.062 1.00 84.25 114 HIS A C 1
ATOM 942 O O . HIS A 1 114 ? -2.985 0.664 21.146 1.00 84.25 114 HIS A O 1
ATOM 948 N N . ALA A 1 115 ? -4.729 1.786 21.993 1.00 86.94 115 ALA A N 1
ATOM 949 C CA . ALA A 1 115 ? -5.616 1.482 20.879 1.00 86.94 115 ALA A CA 1
ATOM 950 C C . ALA A 1 115 ? -6.621 2.599 20.583 1.00 86.94 115 ALA A C 1
ATOM 952 O O . ALA A 1 115 ? -7.131 3.271 21.483 1.00 86.94 115 ALA A O 1
ATOM 953 N N . ILE A 1 116 ? -6.971 2.729 19.306 1.00 90.94 116 ILE A N 1
ATOM 954 C CA . ILE A 1 116 ? -8.065 3.574 18.824 1.00 90.94 116 ILE A CA 1
ATOM 955 C C . ILE A 1 116 ? -8.958 2.780 17.869 1.00 90.94 116 ILE A C 1
ATOM 957 O O . ILE A 1 116 ? -8.500 1.865 17.181 1.00 90.94 116 ILE A O 1
ATOM 961 N N . ARG A 1 117 ? -10.236 3.153 17.803 1.00 90.25 117 ARG A N 1
ATOM 962 C CA . ARG A 1 117 ? -11.170 2.688 16.775 1.00 90.25 117 ARG A CA 1
ATOM 963 C C . ARG A 1 117 ? -11.406 3.812 15.782 1.00 90.25 117 ARG A C 1
ATOM 965 O O . ARG A 1 117 ? -11.747 4.919 16.188 1.00 90.25 117 ARG A O 1
ATOM 972 N N . LEU A 1 118 ? -11.261 3.519 14.497 1.00 92.06 118 LEU A N 1
ATOM 973 C CA . LEU A 1 118 ? -11.620 4.435 13.422 1.00 92.06 118 LEU A CA 1
ATOM 974 C C . LEU A 1 118 ? -12.919 3.965 12.771 1.00 92.06 118 LEU A C 1
ATOM 976 O O . LEU A 1 118 ? -12.972 2.852 12.251 1.00 92.06 118 LEU A O 1
ATOM 980 N N . SER A 1 119 ? -13.935 4.820 12.781 1.00 90.88 119 SER A N 1
ATOM 981 C CA . SER A 1 119 ? -15.213 4.600 12.096 1.00 90.88 119 SER A CA 1
ATOM 982 C C . SER A 1 119 ? -15.238 5.404 10.796 1.00 90.88 119 SER A C 1
ATOM 984 O O . SER A 1 119 ? -14.686 6.507 10.743 1.00 90.88 119 SER A O 1
ATOM 986 N N . PHE A 1 120 ? -15.872 4.889 9.745 1.00 90.31 120 PHE A N 1
ATOM 987 C CA . PHE A 1 120 ? -15.973 5.593 8.463 1.00 90.31 120 PHE A CA 1
ATOM 988 C C . PHE A 1 120 ? -17.307 5.303 7.756 1.00 90.31 120 PHE A C 1
ATOM 990 O O . PHE A 1 120 ? -17.853 4.212 7.890 1.00 90.31 120 PHE A O 1
ATOM 997 N N . PRO A 1 121 ? -17.843 6.266 6.981 1.00 84.12 121 PRO A N 1
ATOM 998 C CA . PRO A 1 121 ? -19.187 6.159 6.401 1.00 84.12 121 PRO A CA 1
ATOM 999 C C . PRO A 1 121 ? -19.248 5.314 5.119 1.00 84.12 121 PRO A C 1
ATOM 1001 O O . PRO A 1 121 ? -20.330 5.020 4.622 1.00 84.12 121 PRO A O 1
ATOM 1004 N N . HIS A 1 122 ? -18.101 4.958 4.540 1.00 84.50 122 HIS A N 1
ATOM 1005 C CA . HIS A 1 122 ? -18.047 4.259 3.261 1.00 84.50 122 HIS A CA 1
ATOM 1006 C C . HIS A 1 122 ? -18.413 2.786 3.430 1.00 84.50 122 HIS A C 1
ATOM 1008 O O . HIS A 1 122 ? -17.827 2.091 4.261 1.00 84.50 122 HIS A O 1
ATOM 1014 N N . ALA A 1 123 ? -19.333 2.300 2.596 1.00 79.38 123 ALA A N 1
ATOM 1015 C CA . ALA A 1 123 ? -19.640 0.882 2.521 1.00 79.38 123 ALA A CA 1
ATOM 1016 C C . ALA A 1 123 ? -18.412 0.108 2.021 1.00 79.38 123 ALA A C 1
ATOM 1018 O O . ALA A 1 123 ? -17.825 0.439 0.989 1.00 79.38 123 ALA A O 1
ATOM 1019 N N . ILE A 1 124 ? -18.029 -0.924 2.766 1.00 81.12 124 ILE A N 1
ATOM 1020 C CA . ILE A 1 124 ? -16.955 -1.844 2.405 1.00 81.12 124 ILE A CA 1
ATOM 1021 C C . ILE A 1 124 ? -17.519 -3.262 2.439 1.00 81.12 124 ILE A C 1
ATOM 1023 O O . ILE A 1 124 ? -18.399 -3.570 3.241 1.00 81.12 124 ILE A O 1
ATOM 1027 N N . HIS A 1 125 ? -17.022 -4.120 1.548 1.00 78.81 125 HIS A N 1
ATOM 1028 C CA . HIS A 1 125 ? -17.378 -5.532 1.542 1.00 78.81 125 HIS A CA 1
ATOM 1029 C C . HIS A 1 125 ? -16.980 -6.226 2.849 1.00 78.81 125 HIS A C 1
ATOM 1031 O O . HIS A 1 125 ? -15.997 -5.873 3.503 1.00 78.81 125 HIS A O 1
ATOM 1037 N N . ARG A 1 126 ? -17.728 -7.275 3.174 1.00 77.25 126 ARG A N 1
ATOM 1038 C CA . ARG A 1 126 ? -17.480 -8.147 4.320 1.00 77.25 126 ARG A CA 1
ATOM 1039 C C . ARG A 1 126 ? -16.054 -8.696 4.313 1.00 77.25 126 ARG A C 1
ATOM 1041 O O . ARG A 1 126 ? -15.486 -8.907 3.239 1.00 77.25 126 ARG A O 1
ATOM 1048 N N . PHE A 1 127 ? -15.480 -8.927 5.492 1.00 77.06 127 PHE A N 1
ATOM 1049 C CA . PHE A 1 127 ? -14.118 -9.466 5.651 1.00 77.06 127 PHE A CA 1
ATOM 1050 C C . PHE A 1 127 ? -13.004 -8.644 4.977 1.00 77.06 127 PHE A C 1
ATOM 1052 O O . PHE A 1 127 ? -11.943 -9.184 4.659 1.00 77.06 127 PHE A O 1
ATOM 1059 N N . SER A 1 128 ? -13.206 -7.351 4.723 1.00 83.62 128 SER A N 1
ATOM 1060 C CA . SER A 1 128 ? -12.212 -6.556 3.999 1.00 83.62 128 SER A CA 1
ATOM 1061 C C . SER A 1 128 ? -11.074 -6.056 4.882 1.00 83.62 128 SER A C 1
ATOM 1063 O O . SER A 1 128 ? -11.237 -5.739 6.064 1.00 83.62 128 SER A O 1
ATOM 1065 N N . CYS A 1 129 ? -9.917 -5.896 4.254 1.00 85.88 129 CYS A N 1
ATOM 1066 C CA . CYS A 1 129 ? -8.762 -5.199 4.778 1.00 85.88 129 CYS A CA 1
ATOM 1067 C C . CYS A 1 129 ? -8.564 -3.885 4.015 1.00 85.88 129 CYS A C 1
ATOM 1069 O O . CYS A 1 129 ? -8.515 -3.860 2.779 1.00 85.88 129 CYS A O 1
ATOM 1071 N N . LEU A 1 130 ? -8.451 -2.792 4.766 1.00 88.94 130 LEU A N 1
ATOM 1072 C CA . LEU A 1 130 ? -8.220 -1.457 4.239 1.00 88.94 130 LEU A CA 1
ATOM 1073 C C . LEU A 1 130 ? -6.805 -1.007 4.598 1.00 88.94 130 LEU A C 1
ATOM 1075 O O . LEU A 1 130 ? -6.438 -0.964 5.771 1.00 88.94 130 LEU A O 1
ATOM 1079 N N . SER A 1 131 ? -6.014 -0.661 3.584 1.00 89.75 131 SER A N 1
ATOM 1080 C CA . SER A 1 131 ? -4.693 -0.066 3.783 1.00 89.75 131 SER A CA 1
ATOM 1081 C C . SER A 1 131 ? -4.796 1.452 3.816 1.00 89.75 131 SER A C 1
ATOM 1083 O O . SER A 1 131 ? -5.230 2.062 2.837 1.00 89.75 131 SER A O 1
ATOM 1085 N N . ILE A 1 132 ? -4.363 2.049 4.924 1.00 92.25 132 ILE A N 1
ATOM 1086 C CA . ILE A 1 132 ? -4.373 3.498 5.133 1.00 92.25 132 ILE A CA 1
ATOM 1087 C C . ILE A 1 132 ? -2.952 4.046 5.284 1.00 92.25 132 ILE A C 1
ATOM 1089 O O . ILE A 1 132 ? -2.025 3.330 5.668 1.00 92.25 132 ILE A O 1
ATOM 1093 N N . SER A 1 133 ? -2.787 5.329 4.977 1.00 91.50 133 SER A N 1
ATOM 1094 C CA . SER A 1 133 ? -1.516 6.039 5.096 1.00 91.50 133 SER A CA 1
ATOM 1095 C C . SER A 1 133 ? -1.717 7.513 5.456 1.00 91.50 133 SER A C 1
ATOM 1097 O O . SER A 1 133 ? -2.688 8.140 5.031 1.00 91.50 133 SER A O 1
ATOM 1099 N N . THR A 1 134 ? -0.788 8.091 6.219 1.00 89.81 134 THR A N 1
ATOM 1100 C CA . THR A 1 134 ? -0.709 9.543 6.470 1.00 89.81 134 THR A CA 1
ATOM 1101 C C . THR A 1 134 ? -0.000 10.287 5.338 1.00 89.81 134 THR A C 1
ATOM 1103 O O . THR A 1 134 ? -0.343 11.433 5.058 1.00 89.81 134 THR A O 1
ATOM 1106 N N . SER A 1 135 ? 0.946 9.631 4.657 1.00 86.62 135 SER A N 1
ATOM 1107 C CA . SER A 1 135 ? 1.720 10.185 3.544 1.00 86.62 135 SER A CA 1
ATOM 1108 C C . SER A 1 135 ? 1.759 9.190 2.382 1.00 86.62 135 SER A C 1
ATOM 1110 O O . SER A 1 135 ? 2.354 8.115 2.504 1.00 86.62 135 SER A O 1
ATOM 1112 N N . PRO A 1 136 ? 1.179 9.528 1.218 1.00 82.62 136 PRO A N 1
ATOM 1113 C CA . PRO A 1 136 ? 0.908 8.548 0.171 1.00 82.62 136 PRO A CA 1
ATOM 1114 C C . PRO A 1 136 ? 2.175 7.904 -0.414 1.00 82.62 136 PRO A C 1
ATOM 1116 O O . PRO A 1 136 ? 2.122 6.778 -0.922 1.00 82.62 136 PRO A O 1
ATOM 1119 N N . LEU A 1 137 ? 3.321 8.583 -0.312 1.00 79.94 137 LEU A N 1
ATOM 1120 C CA . LEU A 1 137 ? 4.606 8.142 -0.854 1.00 79.94 137 LEU A CA 1
ATOM 1121 C C . LEU A 1 137 ? 5.445 7.292 0.112 1.00 79.94 137 LEU A C 1
ATOM 1123 O O . LEU A 1 137 ? 6.419 6.697 -0.343 1.00 79.94 137 LEU A O 1
ATOM 1127 N N . HIS A 1 138 ? 5.043 7.131 1.378 1.00 78.06 138 HIS A N 1
ATOM 1128 C CA . HIS A 1 138 ? 5.824 6.421 2.403 1.00 78.06 138 HIS A CA 1
ATOM 1129 C C . HIS A 1 138 ? 5.123 5.141 2.889 1.00 78.06 138 HIS A C 1
ATOM 1131 O O . HIS A 1 138 ? 4.991 4.179 2.129 1.00 78.06 138 HIS A O 1
ATOM 1137 N N . GLU A 1 139 ? 4.665 5.101 4.130 1.00 82.00 139 GLU A N 1
ATOM 1138 C CA . GLU A 1 139 ? 4.243 3.869 4.797 1.00 82.00 139 GLU A CA 1
ATOM 1139 C C . GLU A 1 139 ? 2.757 3.591 4.551 1.00 82.00 139 GLU A C 1
ATOM 1141 O O . GLU A 1 139 ? 1.943 4.515 4.483 1.00 82.00 139 GLU A O 1
ATOM 1146 N N . TRP A 1 140 ? 2.396 2.322 4.366 1.00 87.06 140 TRP A N 1
ATOM 1147 C CA . TRP A 1 140 ? 1.021 1.884 4.113 1.00 87.06 140 TRP A CA 1
ATOM 1148 C C . TRP A 1 140 ? 0.680 0.742 5.058 1.00 87.06 140 TRP A C 1
ATOM 1150 O O . TRP A 1 140 ? 1.288 -0.321 4.977 1.00 87.06 140 TRP A O 1
ATOM 1160 N N . HIS A 1 141 ? -0.319 0.938 5.916 1.00 87.75 141 HIS A N 1
ATOM 1161 C CA . HIS A 1 141 ? -0.644 -0.021 6.968 1.00 87.75 141 HIS A CA 1
ATOM 1162 C C . HIS A 1 141 ? -2.011 -0.666 6.719 1.00 87.75 141 HIS A C 1
ATOM 1164 O O . HIS A 1 141 ? -3.018 0.048 6.665 1.00 87.75 141 HIS A O 1
ATOM 1170 N N . PRO A 1 142 ? -2.068 -1.995 6.523 1.00 88.62 142 PRO A N 1
ATOM 1171 C CA . PRO A 1 142 ? -3.317 -2.731 6.381 1.00 88.62 142 PRO A CA 1
ATOM 1172 C C . PRO A 1 142 ? -3.991 -2.953 7.740 1.00 88.62 142 PRO A C 1
ATOM 1174 O O . PRO A 1 142 ? -3.367 -3.454 8.672 1.00 88.62 142 PRO A O 1
ATOM 1177 N N . PHE A 1 143 ? -5.288 -2.657 7.826 1.00 88.75 143 PHE A N 1
ATOM 1178 C CA . PHE A 1 143 ? -6.122 -2.977 8.986 1.00 88.75 143 PHE A CA 1
ATOM 1179 C C . PHE A 1 143 ? -7.382 -3.716 8.557 1.00 88.75 143 PHE A C 1
ATOM 1181 O O . PHE A 1 143 ? -7.968 -3.428 7.511 1.00 88.75 143 PHE A O 1
ATOM 1188 N N . ALA A 1 144 ? -7.804 -4.690 9.358 1.00 86.88 144 ALA A N 1
ATOM 1189 C CA . ALA A 1 144 ? -9.069 -5.367 9.125 1.00 86.88 144 ALA A CA 1
ATOM 1190 C C . ALA A 1 144 ? -10.240 -4.462 9.507 1.00 86.88 144 ALA A C 1
ATOM 1192 O O . ALA A 1 144 ? -10.198 -3.740 10.507 1.00 86.88 144 ALA A O 1
ATOM 1193 N N . THR A 1 145 ? -11.284 -4.534 8.693 1.00 87.75 145 THR A N 1
ATOM 1194 C CA . THR A 1 145 ? -12.539 -3.824 8.912 1.00 87.75 145 THR A CA 1
ATOM 1195 C C . THR A 1 145 ? -13.588 -4.786 9.451 1.00 87.75 145 THR A C 1
ATOM 1197 O O . THR A 1 145 ? -13.590 -5.969 9.107 1.00 87.75 145 THR A O 1
ATOM 1200 N N . PHE A 1 146 ? -14.461 -4.289 10.318 1.00 84.44 146 PHE A N 1
ATOM 1201 C CA . PHE A 1 146 ? -15.575 -5.035 10.890 1.00 84.44 146 PHE A CA 1
ATOM 1202 C C . PHE A 1 146 ? -16.819 -4.138 10.956 1.00 84.44 146 PHE A C 1
ATOM 1204 O O . PHE A 1 146 ? -16.693 -2.909 11.071 1.00 84.44 146 PHE A O 1
ATOM 1211 N N . PRO A 1 147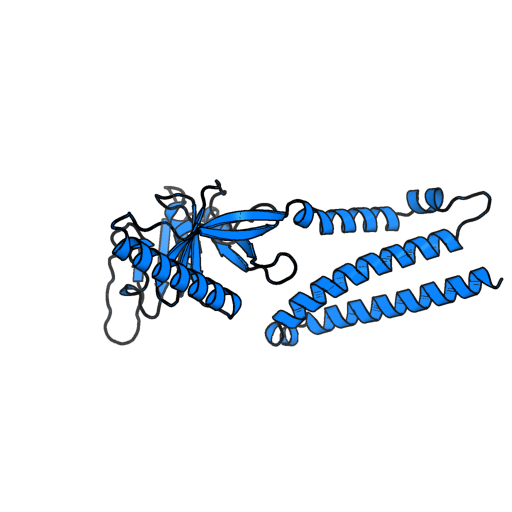 ? -18.025 -4.718 10.869 1.00 81.06 147 PRO A N 1
ATOM 1212 C CA . PRO A 1 147 ? -19.257 -3.955 10.999 1.00 81.06 147 PRO A CA 1
ATOM 1213 C C . PRO A 1 147 ? -19.459 -3.499 12.450 1.00 81.06 147 PRO A C 1
ATOM 1215 O O . PRO A 1 147 ? -19.204 -4.239 13.399 1.00 81.06 147 PRO A O 1
ATOM 1218 N N . SER A 1 148 ? -19.944 -2.272 12.632 1.00 75.81 148 SER A N 1
ATOM 1219 C CA . SER A 1 148 ? -20.375 -1.742 13.928 1.00 75.81 148 SER A CA 1
ATOM 1220 C C . SER A 1 148 ? -21.699 -0.995 13.771 1.00 75.81 148 SER A C 1
ATOM 1222 O O . SER A 1 148 ? -22.053 -0.583 12.667 1.00 75.81 148 SER A O 1
ATOM 1224 N N . ALA A 1 149 ? -22.422 -0.780 14.873 1.00 73.00 149 ALA A N 1
ATOM 1225 C CA . ALA A 1 149 ? -23.712 -0.082 14.870 1.00 73.00 149 ALA A CA 1
ATOM 1226 C C . ALA A 1 149 ? -23.628 1.343 14.286 1.00 73.00 149 ALA A C 1
ATOM 1228 O O . ALA A 1 149 ? -24.579 1.824 13.683 1.00 73.00 149 ALA A O 1
ATOM 1229 N N . ALA A 1 150 ? -22.474 2.004 14.428 1.00 72.12 150 ALA A N 1
ATOM 1230 C CA . ALA A 1 150 ? -22.212 3.341 13.886 1.00 72.12 150 ALA A CA 1
ATOM 1231 C C . ALA A 1 150 ? -21.669 3.334 12.438 1.00 72.12 150 ALA A C 1
ATOM 1233 O O . ALA A 1 150 ? -21.287 4.384 11.923 1.00 72.12 150 ALA A O 1
ATOM 1234 N N . GLY A 1 151 ? -21.600 2.164 11.799 1.00 81.12 151 GLY A N 1
ATOM 1235 C CA . GLY A 1 151 ? -21.008 1.953 10.481 1.00 81.12 151 GLY A CA 1
ATOM 1236 C C . GLY A 1 151 ? -19.711 1.131 10.519 1.00 81.12 151 GLY A C 1
ATOM 1237 O O . GLY A 1 151 ? -19.231 0.746 11.593 1.00 81.12 151 GLY A O 1
ATOM 1238 N N . PRO A 1 152 ? -19.131 0.833 9.345 1.00 87.06 152 PRO A N 1
ATOM 1239 C CA . PRO A 1 152 ? -17.880 0.094 9.237 1.00 87.06 152 PRO A CA 1
ATOM 1240 C C . PRO A 1 152 ? -16.752 0.735 10.051 1.00 87.06 152 PRO A C 1
ATOM 1242 O O . PRO A 1 152 ? -16.571 1.957 10.071 1.00 87.06 152 PRO A O 1
ATOM 1245 N N . SER A 1 153 ? -16.003 -0.105 10.755 1.00 89.00 153 SER A N 1
ATOM 1246 C CA . SER A 1 153 ? -14.968 0.320 11.691 1.00 89.00 153 SER A CA 1
ATOM 1247 C C . SER A 1 153 ? -13.700 -0.512 11.535 1.00 89.00 153 SER A C 1
ATOM 1249 O O . SER A 1 153 ? -13.719 -1.623 11.013 1.00 89.00 153 SER A O 1
ATOM 1251 N N . MET A 1 154 ? -12.580 0.026 12.004 1.00 89.50 154 MET A N 1
ATOM 1252 C CA . MET A 1 154 ? -11.316 -0.694 12.159 1.00 89.50 154 MET A CA 1
ATOM 1253 C C . MET A 1 154 ? -10.683 -0.355 13.507 1.00 89.50 154 MET A C 1
ATOM 1255 O O . MET A 1 154 ? -10.925 0.719 14.063 1.00 89.50 154 MET A O 1
ATOM 1259 N N . VAL A 1 155 ? -9.857 -1.259 14.029 1.00 89.00 155 VAL A N 1
ATOM 1260 C CA . VAL A 1 155 ? -9.098 -1.035 15.266 1.00 89.00 155 VAL A CA 1
ATOM 1261 C C . VAL A 1 155 ? -7.618 -0.963 14.946 1.00 89.00 155 VAL A C 1
ATOM 1263 O O . VAL A 1 155 ? -7.087 -1.803 14.224 1.00 89.00 155 VAL A O 1
ATOM 1266 N N . ILE A 1 156 ? -6.962 0.041 15.518 1.00 90.06 156 ILE A N 1
ATOM 1267 C CA . ILE A 1 156 ? -5.524 0.256 15.406 1.00 90.06 156 ILE A CA 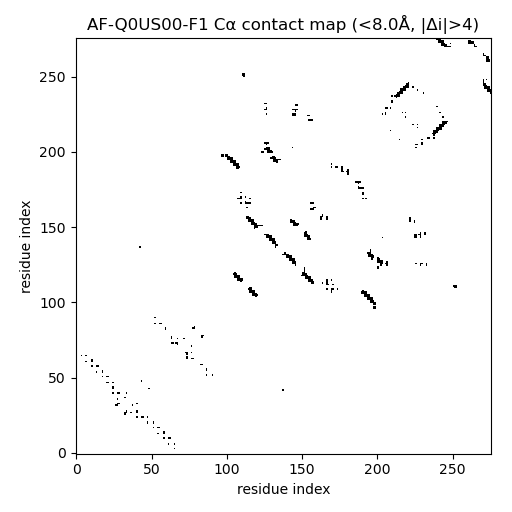1
ATOM 1268 C C . ILE A 1 156 ? -4.939 0.163 16.808 1.00 90.06 156 ILE A C 1
ATOM 1270 O O . ILE A 1 156 ? -5.308 0.937 17.690 1.00 90.06 156 ILE A O 1
ATOM 1274 N N . SER A 1 157 ? -4.023 -0.780 17.002 1.00 88.31 157 SER A N 1
ATOM 1275 C CA . SER A 1 157 ? -3.214 -0.905 18.215 1.00 88.31 157 SER A CA 1
ATOM 1276 C C . SER A 1 157 ? -1.798 -0.397 17.981 1.00 88.31 157 SER A C 1
ATOM 1278 O O . SER A 1 157 ? -1.290 -0.460 16.862 1.00 88.31 157 SER A O 1
ATOM 1280 N N . ASN A 1 158 ? -1.137 0.046 19.045 1.00 87.19 158 ASN A N 1
ATOM 1281 C CA . ASN A 1 158 ? 0.256 0.472 19.004 1.00 87.19 158 ASN A CA 1
ATOM 1282 C C . ASN A 1 158 ? 1.178 -0.740 18.768 1.00 87.19 158 ASN A C 1
ATOM 1284 O O . ASN A 1 158 ? 1.429 -1.535 19.669 1.00 87.19 158 ASN A O 1
ATOM 1288 N N . ALA A 1 159 ? 1.673 -0.862 17.540 1.00 82.69 159 ALA A N 1
ATOM 1289 C CA . ALA A 1 159 ? 2.572 -1.923 17.084 1.00 82.69 159 ALA A CA 1
ATOM 1290 C C . ALA A 1 159 ? 3.864 -1.374 16.444 1.00 82.69 159 ALA A C 1
ATOM 1292 O O . ALA A 1 159 ? 4.678 -2.135 15.933 1.00 82.69 159 ALA A O 1
ATOM 1293 N N . GLY A 1 160 ? 4.052 -0.054 16.457 1.00 83.69 160 GLY A N 1
ATOM 1294 C CA . GLY A 1 160 ? 5.185 0.624 15.833 1.00 83.69 160 GLY A CA 1
ATOM 1295 C C . GLY A 1 160 ? 5.022 2.140 15.855 1.00 83.69 160 GLY A C 1
ATOM 1296 O O . GLY A 1 160 ? 3.976 2.658 16.265 1.00 83.69 160 GLY A O 1
ATOM 1297 N N . ASP A 1 161 ? 6.046 2.850 15.394 1.00 86.19 161 ASP A N 1
ATOM 1298 C CA . ASP A 1 161 ? 6.138 4.308 15.529 1.00 86.19 161 ASP A CA 1
ATOM 1299 C C . ASP A 1 161 ? 4.986 5.038 14.830 1.00 86.19 161 ASP A C 1
ATOM 1301 O O . ASP A 1 161 ? 4.356 5.910 15.432 1.00 86.19 161 ASP A O 1
ATOM 1305 N N . TRP A 1 162 ? 4.615 4.601 13.621 1.00 89.69 162 TRP A N 1
ATOM 1306 C CA . TRP A 1 162 ? 3.478 5.157 12.884 1.00 89.69 162 TRP A CA 1
ATOM 1307 C C . TRP A 1 162 ? 2.158 5.037 13.661 1.00 89.69 162 TRP A C 1
ATOM 1309 O O . TRP A 1 162 ? 1.444 6.021 13.867 1.00 89.69 162 TRP A O 1
ATOM 1319 N N . THR A 1 163 ? 1.850 3.836 14.168 1.00 90.06 163 THR A N 1
ATOM 1320 C CA . THR A 1 163 ? 0.619 3.601 14.946 1.00 90.06 163 THR A CA 1
ATOM 1321 C C . THR A 1 163 ? 0.613 4.382 16.257 1.00 90.06 163 THR A C 1
ATOM 1323 O O . THR A 1 163 ? -0.416 4.946 16.627 1.00 90.06 163 THR A O 1
ATOM 1326 N N . ARG A 1 164 ? 1.763 4.476 16.939 1.00 91.00 164 ARG A N 1
ATOM 1327 C CA . ARG A 1 164 ? 1.917 5.248 18.177 1.00 91.00 164 ARG A CA 1
ATOM 1328 C C . ARG A 1 164 ? 1.660 6.732 17.937 1.00 91.00 164 ARG A C 1
ATOM 1330 O O . ARG A 1 164 ? 0.939 7.346 18.718 1.00 91.00 164 ARG A O 1
ATOM 1337 N N . GLY A 1 165 ? 2.195 7.281 16.846 1.00 92.12 165 GLY A N 1
ATOM 1338 C CA . GLY A 1 165 ? 1.979 8.673 16.458 1.00 92.12 165 GLY A CA 1
ATOM 1339 C C . GLY A 1 165 ? 0.504 8.988 16.214 1.00 92.12 165 GLY A C 1
ATOM 1340 O O . GLY A 1 165 ? -0.009 9.982 16.723 1.00 92.12 165 GLY A O 1
ATOM 1341 N N . ILE A 1 166 ? -0.212 8.112 15.505 1.00 93.50 166 ILE A N 1
ATOM 1342 C CA . ILE A 1 166 ? -1.647 8.295 15.229 1.00 93.50 166 ILE A CA 1
ATOM 1343 C C . ILE A 1 166 ? -2.496 8.195 16.491 1.00 93.50 166 ILE A C 1
ATOM 1345 O O . ILE A 1 166 ? -3.401 9.009 16.678 1.00 93.50 166 ILE A O 1
ATOM 1349 N N . ILE A 1 167 ? -2.204 7.226 17.360 1.00 92.88 167 ILE A N 1
ATOM 1350 C CA . ILE A 1 167 ? -2.903 7.077 18.640 1.00 92.88 167 ILE A CA 1
ATOM 1351 C C . ILE A 1 167 ? -2.682 8.328 19.496 1.00 92.88 167 ILE A C 1
ATOM 1353 O O . ILE A 1 167 ? -3.655 8.911 19.968 1.00 92.88 167 ILE A O 1
ATOM 1357 N N . GLY A 1 168 ? -1.437 8.799 19.616 1.00 93.44 168 GLY A N 1
ATOM 1358 C CA . GLY A 1 168 ? -1.109 10.018 20.357 1.00 93.44 168 GLY A CA 1
ATOM 1359 C C . GLY A 1 168 ? -1.803 11.263 19.797 1.00 93.44 168 GLY A C 1
ATOM 1360 O O . GLY A 1 168 ? -2.386 12.035 20.557 1.00 93.44 168 GLY A O 1
ATOM 1361 N N . ALA A 1 169 ? -1.829 11.429 18.471 1.00 93.31 169 ALA A N 1
ATOM 1362 C CA . ALA A 1 169 ? -2.536 12.533 17.821 1.00 93.31 169 ALA A CA 1
ATOM 1363 C C . ALA A 1 169 ? -4.049 12.493 18.101 1.00 93.31 169 ALA A C 1
ATOM 1365 O O . ALA A 1 169 ? -4.643 13.510 18.460 1.00 93.31 169 ALA A O 1
ATOM 1366 N N . ALA A 1 170 ? -4.669 11.312 18.008 1.00 93.94 170 ALA A N 1
ATOM 1367 C CA . ALA A 1 170 ? -6.084 11.130 18.324 1.00 93.94 170 ALA A CA 1
ATOM 1368 C C . ALA A 1 170 ? -6.391 11.445 19.797 1.00 93.94 170 ALA A C 1
ATOM 1370 O O . ALA A 1 170 ? -7.393 12.095 20.093 1.00 93.94 170 ALA A O 1
ATOM 1371 N N . GLN A 1 171 ? -5.521 11.026 20.720 1.00 92.69 171 GLN A N 1
ATOM 1372 C CA . GLN A 1 171 ? -5.652 11.321 22.148 1.00 92.69 171 GLN A CA 1
ATOM 1373 C C . GLN A 1 171 ? -5.535 12.812 22.446 1.00 92.69 171 GLN A C 1
ATOM 1375 O O . GLN A 1 171 ? -6.362 13.347 23.183 1.00 92.69 171 GLN A O 1
ATOM 1380 N N . HIS A 1 172 ? -4.545 13.479 21.856 1.00 92.88 172 HIS A N 1
ATOM 1381 C CA . HIS A 1 172 ? -4.353 14.915 22.009 1.00 92.88 172 HIS A CA 1
ATOM 1382 C C . HIS A 1 172 ? -5.575 15.690 21.498 1.00 92.88 172 HIS A C 1
ATOM 1384 O O . HIS A 1 172 ? -6.114 16.538 22.204 1.00 92.88 172 HIS A O 1
ATOM 1390 N N . HIS A 1 173 ? -6.084 15.339 20.313 1.00 92.31 173 HIS A N 1
ATOM 1391 C CA . HIS A 1 173 ? -7.268 15.988 19.743 1.00 92.31 173 HIS A CA 1
ATOM 1392 C C . HIS A 1 173 ? -8.530 15.720 20.572 1.00 92.31 173 HIS A C 1
ATOM 1394 O O . HIS A 1 173 ? -9.332 16.629 20.768 1.00 92.31 173 HIS A O 1
ATOM 1400 N N . ALA A 1 174 ? -8.692 14.506 21.107 1.00 90.81 174 ALA A N 1
ATOM 1401 C CA . ALA A 1 174 ? -9.796 14.189 22.009 1.00 90.81 174 ALA A CA 1
ATOM 1402 C C . ALA A 1 174 ? -9.705 14.984 23.323 1.00 90.81 174 ALA A C 1
ATOM 1404 O O . ALA A 1 174 ? -10.715 15.476 23.815 1.00 90.81 174 ALA A O 1
ATOM 1405 N N . ALA A 1 175 ? -8.505 15.151 23.887 1.00 90.44 175 ALA A N 1
ATOM 1406 C CA . ALA A 1 175 ? -8.304 15.960 25.088 1.00 90.44 175 ALA A CA 1
ATOM 1407 C C . ALA A 1 175 ? -8.665 17.436 24.849 1.00 90.44 175 ALA A C 1
ATOM 1409 O O . ALA A 1 175 ? -9.375 18.030 25.661 1.00 90.44 175 ALA A O 1
ATOM 1410 N N . LEU A 1 176 ? -8.250 18.000 23.709 1.00 90.94 176 LEU A N 1
ATOM 1411 C CA . LEU A 1 176 ? -8.617 19.360 23.307 1.00 90.94 176 LEU A CA 1
ATOM 1412 C C . LEU A 1 176 ? -10.132 19.516 23.107 1.00 90.94 176 LEU A C 1
ATOM 1414 O O . LEU A 1 176 ? -10.714 20.485 23.593 1.00 90.94 176 LEU A O 1
ATOM 1418 N N . ALA A 1 177 ? -10.784 18.552 22.447 1.00 88.38 177 ALA A N 1
ATOM 1419 C CA . ALA A 1 177 ? -12.231 18.570 22.231 1.00 88.38 177 ALA A CA 1
ATOM 1420 C C . ALA A 1 177 ? -13.014 18.547 23.557 1.00 88.38 177 ALA A C 1
ATOM 1422 O O . ALA A 1 177 ? -13.976 19.302 23.719 1.00 88.38 177 ALA A O 1
ATOM 1423 N N . ARG A 1 178 ? -12.566 17.748 24.536 1.00 87.81 178 ARG A N 1
ATOM 1424 C CA . ARG A 1 178 ? -13.152 17.719 25.889 1.00 87.81 178 ARG A CA 1
ATOM 1425 C C . ARG A 1 178 ? -12.965 19.030 26.630 1.00 87.81 178 ARG A C 1
ATOM 1427 O O . ARG A 1 178 ? -13.919 19.520 27.226 1.00 87.81 178 ARG A O 1
ATOM 1434 N N . ALA A 1 179 ? -11.766 19.608 26.578 1.00 88.88 179 ALA A N 1
ATOM 1435 C CA . ALA A 1 179 ? -11.486 20.886 27.225 1.00 88.88 179 ALA A CA 1
ATOM 1436 C C . ALA A 1 179 ? -12.360 22.016 26.651 1.00 88.88 179 ALA A C 1
ATOM 1438 O O . ALA A 1 179 ? -12.961 22.778 27.407 1.00 88.88 179 ALA A O 1
ATOM 1439 N N . ALA A 1 180 ? -12.507 22.079 25.324 1.00 87.06 180 ALA A N 1
ATOM 1440 C CA . ALA A 1 180 ? -13.361 23.061 24.656 1.00 87.06 180 ALA A CA 1
ATOM 1441 C C . ALA A 1 180 ? -14.855 22.860 24.975 1.00 87.06 180 ALA A C 1
ATOM 1443 O O . ALA A 1 180 ? -15.582 23.827 25.223 1.00 87.06 180 ALA A O 1
ATOM 1444 N N . SER A 1 181 ? -15.315 21.605 25.009 1.00 87.56 181 SER A N 1
ATOM 1445 C CA . SER A 1 181 ? -16.684 21.247 25.401 1.00 87.56 181 SER A CA 1
ATOM 1446 C C . SER A 1 181 ? -16.988 21.676 26.840 1.00 87.56 181 SER A C 1
ATOM 1448 O O . SER A 1 181 ? -18.016 22.312 27.073 1.00 87.56 181 SER A O 1
ATOM 1450 N N . ALA A 1 182 ? -16.063 21.436 27.777 1.00 86.75 182 ALA A N 1
ATOM 1451 C CA . ALA A 1 182 ? -16.204 21.838 29.176 1.00 86.75 182 ALA A CA 1
ATOM 1452 C C . ALA A 1 182 ? -16.305 23.364 29.353 1.00 86.75 182 ALA A C 1
ATOM 1454 O O . ALA A 1 182 ? -17.058 23.830 30.201 1.00 86.75 182 ALA A O 1
ATOM 1455 N N . GLN A 1 183 ? -15.593 24.142 28.531 1.00 85.88 183 GLN A N 1
ATOM 1456 C CA . GLN A 1 183 ? -15.650 25.608 28.569 1.00 85.88 183 GLN A CA 1
ATOM 1457 C C . GLN A 1 183 ? -16.930 26.180 27.942 1.00 85.88 183 GLN A C 1
ATOM 1459 O O . GLN A 1 183 ? -17.446 27.188 28.412 1.00 85.88 183 GLN A O 1
ATOM 1464 N N . THR A 1 184 ? -17.446 25.555 26.879 1.00 84.88 184 THR A N 1
ATOM 1465 C CA . THR A 1 184 ? -18.548 26.119 26.071 1.00 84.88 184 THR A CA 1
ATOM 1466 C C . THR A 1 184 ? -19.919 25.512 26.409 1.00 84.88 184 THR A C 1
ATOM 1468 O O . THR A 1 184 ? -20.936 25.956 25.882 1.00 84.88 184 THR A O 1
ATOM 1471 N N . GLY A 1 185 ? -19.970 24.438 27.207 1.00 82.06 185 GLY A N 1
ATOM 1472 C CA . GLY A 1 185 ? -21.193 23.670 27.491 1.00 82.06 185 GLY A CA 1
ATOM 1473 C C . GLY A 1 185 ? -21.785 22.940 26.273 1.00 82.06 185 GLY A C 1
ATOM 1474 O O . GLY A 1 185 ? -22.871 22.369 26.353 1.00 82.06 185 GLY A O 1
ATOM 1475 N N . ARG A 1 186 ? -21.097 22.959 25.122 1.00 81.62 186 ARG A N 1
ATOM 1476 C CA . ARG A 1 186 ? -21.519 22.287 23.882 1.00 81.62 186 ARG A CA 1
ATOM 1477 C C . ARG A 1 186 ? -21.089 20.825 23.887 1.00 81.62 186 ARG A C 1
ATOM 1479 O O . ARG A 1 186 ? -20.078 20.479 24.486 1.00 81.62 186 ARG A O 1
ATOM 1486 N N . LYS A 1 187 ? -21.830 19.976 23.171 1.00 81.06 187 LYS A N 1
ATOM 1487 C CA . LYS A 1 187 ? -21.519 18.547 23.008 1.00 81.06 187 LYS A CA 1
ATOM 1488 C C . LYS A 1 187 ? -20.114 18.348 22.419 1.00 81.06 187 LYS A C 1
ATOM 1490 O O . LYS A 1 187 ? -19.741 19.062 21.491 1.00 81.06 187 LYS A O 1
ATOM 1495 N N . GLU A 1 188 ? -19.374 17.371 22.946 1.00 82.44 188 GLU A N 1
ATOM 1496 C CA . GLU A 1 188 ? -18.033 16.997 22.473 1.00 82.44 188 GLU A CA 1
ATOM 1497 C C . GLU A 1 188 ? -18.066 16.670 20.972 1.00 82.44 188 GLU A C 1
ATOM 1499 O O . GLU A 1 188 ? -18.840 15.819 20.518 1.00 82.44 188 GLU A O 1
ATOM 1504 N N . GLU A 1 189 ? -17.249 17.380 20.191 1.00 82.75 189 GLU A N 1
ATOM 1505 C CA . GLU A 1 189 ? -17.152 17.155 18.753 1.00 82.75 189 GLU A CA 1
ATOM 1506 C C . GLU A 1 189 ? -16.331 15.894 18.463 1.00 82.75 189 GLU A C 1
ATOM 1508 O O . GLU A 1 189 ? -15.312 15.611 19.094 1.00 82.75 189 GLU A O 1
ATOM 1513 N N . ALA A 1 190 ? -16.782 15.119 17.478 1.00 86.38 190 ALA A N 1
ATOM 1514 C CA . ALA A 1 190 ? -16.107 13.901 17.071 1.00 86.38 190 ALA A CA 1
ATOM 1515 C C . ALA A 1 190 ? -14.738 14.209 16.437 1.00 86.38 190 ALA A C 1
ATOM 1517 O O . ALA A 1 190 ? -14.647 14.968 15.471 1.00 86.38 190 ALA A O 1
ATOM 1518 N N . VAL A 1 191 ? -13.677 13.560 16.926 1.00 92.12 191 VAL A N 1
ATOM 1519 C CA . VAL A 1 191 ? -12.317 13.730 16.394 1.00 92.12 191 VAL A CA 1
ATOM 1520 C C . VAL A 1 191 ? -12.243 13.173 14.973 1.00 92.12 191 VAL A C 1
ATOM 1522 O O . VAL A 1 191 ? -12.351 11.964 14.762 1.00 92.12 191 VAL A O 1
ATOM 1525 N N . LYS A 1 192 ? -12.043 14.050 13.986 1.00 93.31 192 LYS A N 1
ATOM 1526 C CA . LYS A 1 192 ? -11.876 13.664 12.579 1.00 93.31 192 LYS A CA 1
ATOM 1527 C C . LYS A 1 192 ? -10.396 13.522 12.234 1.00 93.31 192 LYS A C 1
ATOM 1529 O O . LYS A 1 192 ? -9.588 14.393 12.545 1.00 93.31 192 LYS A O 1
ATOM 1534 N N . MET A 1 193 ? -10.049 12.432 11.560 1.00 93.62 193 MET A N 1
ATOM 1535 C CA . MET A 1 193 ? -8.715 12.176 11.019 1.00 93.62 193 MET A CA 1
ATOM 1536 C C . MET A 1 193 ? -8.821 11.857 9.533 1.00 93.62 193 MET A C 1
ATOM 1538 O O . MET A 1 193 ? -9.786 11.238 9.091 1.00 93.62 193 MET A O 1
ATOM 1542 N N . HIS A 1 194 ? -7.825 12.264 8.753 1.00 93.94 194 HIS A N 1
ATOM 1543 C CA . HIS A 1 194 ? -7.822 12.029 7.314 1.00 93.94 194 HIS A CA 1
ATOM 1544 C C . HIS A 1 194 ? -6.657 11.138 6.918 1.00 93.94 194 HIS A C 1
ATOM 1546 O O . HIS A 1 194 ? -5.510 11.457 7.228 1.00 93.94 194 HIS A O 1
ATOM 1552 N N . PHE A 1 195 ? -6.948 10.086 6.160 1.00 94.38 195 PHE A N 1
ATOM 1553 C CA . PHE A 1 195 ? -5.941 9.157 5.661 1.00 94.38 195 PHE A CA 1
ATOM 1554 C C . PHE A 1 195 ? -6.103 8.924 4.163 1.00 94.38 195 PHE A C 1
ATOM 1556 O O . PHE A 1 195 ? -7.204 9.003 3.613 1.00 94.38 195 PHE A O 1
ATOM 1563 N N . TYR A 1 196 ? -4.988 8.630 3.507 1.00 93.06 196 TYR A N 1
ATOM 1564 C CA . TYR A 1 196 ? -4.956 8.183 2.126 1.00 93.06 196 TYR A CA 1
ATOM 1565 C C . TYR A 1 196 ? -5.243 6.687 2.048 1.00 93.06 196 TYR A C 1
ATOM 1567 O O . TYR A 1 196 ? -4.729 5.911 2.851 1.00 93.06 196 TYR A O 1
ATOM 1575 N N . ILE A 1 197 ? -6.023 6.291 1.049 1.00 90.69 197 ILE A N 1
ATOM 1576 C CA . ILE A 1 197 ? -6.335 4.904 0.707 1.00 90.69 197 ILE A CA 1
ATOM 1577 C C . ILE A 1 197 ? -5.932 4.658 -0.739 1.00 90.69 197 ILE A C 1
ATOM 1579 O O . ILE A 1 197 ? -6.198 5.479 -1.622 1.00 90.69 197 ILE A O 1
ATOM 1583 N N . LYS A 1 198 ? -5.305 3.506 -0.974 1.00 82.12 198 LYS A N 1
ATOM 1584 C CA . LYS A 1 198 ? -4.967 3.003 -2.305 1.00 82.12 198 LYS A CA 1
ATOM 1585 C C . LYS A 1 198 ? -5.976 1.948 -2.730 1.00 82.12 198 LYS A C 1
ATOM 1587 O O . LYS A 1 198 ? -6.130 0.943 -2.043 1.00 82.12 198 LYS A O 1
ATOM 1592 N N . SER A 1 199 ? -6.527 2.121 -3.931 1.00 73.50 199 SER A N 1
ATOM 1593 C CA . SER A 1 199 ? -7.307 1.094 -4.632 1.00 73.50 199 SER A CA 1
ATOM 1594 C C . SER A 1 199 ? -8.540 0.598 -3.852 1.00 73.50 199 SER A C 1
ATOM 1596 O O . SER A 1 199 ? -9.046 1.269 -2.953 1.00 73.50 199 SER A O 1
ATOM 1598 N N . HIS A 1 200 ? -9.070 -0.554 -4.263 1.00 72.62 200 HIS A N 1
ATOM 1599 C CA . HIS A 1 200 ? -10.204 -1.215 -3.630 1.00 72.62 200 HIS A CA 1
ATOM 1600 C C . HIS A 1 200 ? -9.764 -1.967 -2.367 1.00 72.62 200 HIS A C 1
ATOM 1602 O O . HIS A 1 200 ? -8.661 -2.529 -2.349 1.00 72.62 200 HIS A O 1
ATOM 1608 N N . PRO A 1 201 ? -10.629 -2.022 -1.338 1.00 79.25 201 PRO A N 1
ATOM 1609 C CA . PRO A 1 201 ? -10.441 -2.898 -0.190 1.00 79.25 201 PRO A CA 1
ATOM 1610 C C . PRO A 1 201 ? -10.142 -4.327 -0.653 1.00 79.25 201 PRO A C 1
ATOM 1612 O O . PRO A 1 201 ? -10.785 -4.837 -1.572 1.00 79.25 201 PRO A O 1
ATOM 1615 N N . LYS A 1 202 ? -9.139 -4.958 -0.043 1.00 80.44 202 LYS A N 1
ATOM 1616 C CA . LYS A 1 202 ? -8.765 -6.338 -0.369 1.00 80.44 202 LYS A CA 1
ATOM 1617 C C . LYS A 1 202 ? -9.526 -7.285 0.542 1.00 80.44 202 LYS A C 1
ATOM 1619 O O . LYS A 1 202 ? -9.697 -6.977 1.719 1.00 80.44 202 LYS A O 1
ATOM 1624 N N . ALA A 1 203 ? -9.926 -8.446 0.033 1.00 81.19 203 ALA A N 1
ATOM 1625 C CA . ALA A 1 203 ? -10.434 -9.507 0.893 1.00 81.19 203 ALA A CA 1
ATOM 1626 C C . ALA A 1 203 ? -9.353 -9.880 1.922 1.00 81.19 203 ALA A C 1
ATOM 1628 O O . ALA A 1 203 ? -8.199 -10.135 1.571 1.00 81.19 203 ALA A O 1
ATOM 1629 N N . GLY A 1 204 ? -9.710 -9.842 3.201 1.00 78.75 204 GLY A N 1
ATOM 1630 C CA . GLY A 1 204 ? -8.847 -10.266 4.292 1.00 78.75 204 GLY A CA 1
ATOM 1631 C C . GLY A 1 204 ? -8.718 -11.785 4.321 1.00 78.75 204 GLY A C 1
ATOM 1632 O O . GLY A 1 204 ? -9.583 -12.505 3.826 1.00 78.75 204 GLY A O 1
ATOM 1633 N N . VAL A 1 205 ? -7.654 -12.287 4.950 1.00 80.38 205 VAL A N 1
ATOM 1634 C CA . VAL A 1 205 ? -7.370 -13.733 5.036 1.00 80.38 205 VAL A CA 1
ATOM 1635 C C . VAL A 1 205 ? -8.525 -14.509 5.675 1.00 80.38 205 VAL A C 1
ATOM 1637 O O . VAL A 1 205 ? -8.834 -15.617 5.252 1.00 80.38 205 VAL A O 1
ATOM 1640 N N . LEU A 1 206 ? -9.225 -13.905 6.638 1.00 82.44 206 LEU A N 1
ATOM 1641 C CA . LEU A 1 206 ? -10.371 -14.536 7.294 1.00 82.44 206 LEU A CA 1
ATOM 1642 C C . LEU A 1 206 ? -11.610 -14.671 6.405 1.00 82.44 206 LEU A C 1
ATOM 1644 O O . LEU A 1 206 ? -12.521 -15.381 6.798 1.00 82.44 206 LEU A O 1
ATOM 1648 N N . SER A 1 207 ? -11.647 -14.088 5.203 1.00 83.75 207 SER A N 1
ATOM 1649 C CA . SER A 1 207 ? -12.698 -14.414 4.224 1.00 83.75 207 SER A CA 1
ATOM 1650 C C . SER A 1 207 ? -12.692 -15.898 3.835 1.00 83.75 207 SER A C 1
ATOM 1652 O O . SER A 1 207 ? -13.738 -16.455 3.513 1.00 83.75 207 SER A O 1
ATOM 1654 N N . LEU A 1 208 ? -11.535 -16.566 3.942 1.00 84.62 208 LEU A N 1
ATOM 1655 C CA . LEU A 1 208 ? -11.405 -18.006 3.718 1.00 84.62 208 LEU A CA 1
ATOM 1656 C C . LEU A 1 208 ? -12.138 -18.839 4.773 1.00 84.62 208 LEU A C 1
ATOM 1658 O O . LEU A 1 208 ? -12.422 -20.006 4.517 1.00 84.62 208 LEU A O 1
ATOM 1662 N N . SER A 1 209 ? -12.475 -18.264 5.936 1.00 85.62 209 SER A N 1
ATOM 1663 C CA . SER A 1 209 ? -13.227 -18.982 6.969 1.00 85.62 209 SER A CA 1
ATOM 1664 C C . SER A 1 209 ? -14.573 -19.467 6.431 1.00 85.62 209 SER A C 1
ATOM 1666 O O . SER A 1 209 ? -15.002 -20.557 6.789 1.00 85.62 209 SER A O 1
ATOM 1668 N N . LEU A 1 210 ? -15.185 -18.725 5.499 1.00 85.12 210 LEU A N 1
ATOM 1669 C CA . LEU A 1 210 ? -16.460 -19.049 4.852 1.00 85.12 210 LEU A CA 1
ATOM 1670 C C . LEU A 1 210 ? -16.460 -20.389 4.103 1.00 85.12 210 LEU A C 1
ATOM 1672 O O . LEU A 1 210 ? -17.528 -20.939 3.848 1.00 85.12 210 LEU A O 1
ATOM 1676 N N . LEU A 1 211 ? -15.285 -20.918 3.752 1.00 88.38 211 LEU A N 1
ATOM 1677 C CA . LEU A 1 211 ? -15.150 -22.207 3.071 1.00 88.38 211 LEU A CA 1
ATOM 1678 C C . LEU A 1 211 ? -15.364 -23.398 4.013 1.00 88.38 211 LEU A C 1
ATOM 1680 O O . LEU A 1 211 ? -15.582 -24.515 3.547 1.00 88.38 211 LEU A O 1
ATOM 1684 N N . PHE A 1 212 ? -15.298 -23.179 5.328 1.00 89.81 212 PHE A N 1
ATOM 1685 C CA . PHE A 1 212 ? -15.330 -24.243 6.322 1.00 89.81 212 PHE A CA 1
ATOM 1686 C C . PHE A 1 212 ? -16.607 -24.163 7.170 1.00 89.81 212 PHE A C 1
ATOM 1688 O O . PHE A 1 212 ? -16.913 -23.109 7.727 1.00 89.81 212 PHE A O 1
ATOM 1695 N N . PRO A 1 213 ? -17.342 -25.274 7.358 1.00 89.44 213 PRO A N 1
ATOM 1696 C CA . PRO A 1 213 ? -18.549 -25.284 8.189 1.00 89.44 213 PRO A CA 1
ATOM 1697 C C . PRO A 1 213 ? -18.242 -25.141 9.688 1.00 89.44 213 PRO A C 1
ATOM 1699 O O . PRO A 1 213 ? -19.120 -24.775 10.470 1.00 89.44 213 PRO A O 1
ATOM 1702 N N . ARG A 1 214 ? -17.000 -25.441 10.094 1.00 90.38 214 ARG A N 1
ATOM 1703 C CA . ARG A 1 214 ? -16.512 -25.373 11.474 1.00 90.38 214 ARG A CA 1
ATOM 1704 C C . ARG A 1 214 ? -15.176 -24.642 11.513 1.00 90.38 214 ARG A C 1
ATOM 1706 O O . ARG A 1 214 ? -14.248 -25.050 10.819 1.00 90.38 214 ARG A O 1
ATOM 1713 N N . VAL A 1 215 ? -15.078 -23.587 12.317 1.00 91.56 215 VAL A N 1
ATOM 1714 C CA . VAL A 1 215 ? -13.884 -22.733 12.408 1.00 91.56 215 VAL A CA 1
ATOM 1715 C C . VAL A 1 215 ? -13.536 -22.470 13.872 1.00 91.56 215 VAL A C 1
ATOM 1717 O O . VAL A 1 215 ? -14.385 -22.053 14.656 1.00 91.56 215 VAL A O 1
ATOM 1720 N N . LEU A 1 216 ? -12.271 -22.674 14.240 1.00 91.25 216 LEU A N 1
ATOM 1721 C CA . LEU A 1 216 ? -11.711 -22.190 15.500 1.00 91.25 216 LEU A CA 1
ATOM 1722 C C . LEU A 1 216 ? -10.801 -21.002 15.193 1.00 91.25 216 LEU A C 1
ATOM 1724 O O . LEU A 1 216 ? -9.778 -21.158 14.529 1.00 91.25 216 LEU A O 1
ATOM 1728 N N . ILE A 1 217 ? -11.180 -19.815 15.657 1.00 89.31 217 ILE A N 1
ATOM 1729 C CA . ILE A 1 217 ? -10.377 -18.605 15.506 1.00 89.31 217 ILE A CA 1
ATOM 1730 C C . ILE A 1 217 ? -9.567 -18.428 16.785 1.00 89.31 217 ILE A C 1
ATOM 1732 O O . ILE A 1 217 ? -10.122 -18.143 17.842 1.00 89.31 217 ILE A O 1
ATOM 1736 N N . LEU A 1 218 ? -8.249 -18.587 16.684 1.00 89.88 218 LEU A N 1
ATOM 1737 C CA . LEU A 1 218 ? -7.315 -18.272 17.759 1.00 89.88 218 LEU A CA 1
ATOM 1738 C C . LEU A 1 218 ? -6.640 -16.941 17.439 1.00 89.88 218 LEU A C 1
ATOM 1740 O O . LEU A 1 218 ? -6.006 -16.796 16.394 1.00 89.88 218 LEU A O 1
ATOM 1744 N N . THR A 1 219 ? -6.773 -15.961 18.327 1.00 86.69 219 THR A N 1
ATOM 1745 C CA . THR A 1 219 ? -6.160 -14.647 18.123 1.00 86.69 219 THR A CA 1
ATOM 1746 C C . THR A 1 219 ? -5.589 -14.071 19.407 1.00 86.69 219 THR A C 1
ATOM 1748 O O . THR A 1 219 ? -6.081 -14.328 20.505 1.00 86.69 219 THR A O 1
ATOM 1751 N N . THR A 1 220 ? -4.566 -13.230 19.266 1.00 85.38 220 THR A N 1
ATOM 1752 C CA . THR A 1 220 ? -3.959 -12.494 20.375 1.00 85.38 220 THR A CA 1
ATOM 1753 C C . THR A 1 220 ? -4.067 -10.986 20.169 1.00 85.38 220 THR A C 1
ATOM 1755 O O . THR A 1 220 ? -4.070 -10.489 19.039 1.00 85.38 220 THR A O 1
ATOM 1758 N N . GLY A 1 221 ? -4.201 -10.238 21.268 1.00 78.56 221 GLY A N 1
ATOM 1759 C CA . GLY A 1 221 ? -4.194 -8.771 21.249 1.00 78.56 221 GLY A CA 1
ATOM 1760 C C . GLY A 1 221 ? -5.213 -8.169 20.271 1.00 78.56 221 GLY A C 1
ATOM 1761 O O . GLY A 1 221 ? -6.400 -8.479 20.336 1.00 78.56 221 GLY A O 1
ATOM 1762 N N . SER A 1 222 ? -4.754 -7.309 19.357 1.00 72.56 222 SER A N 1
ATOM 1763 C CA . SER A 1 222 ? -5.602 -6.608 18.380 1.00 72.56 222 SER A CA 1
ATOM 1764 C C . SER A 1 222 ? -6.059 -7.450 17.189 1.00 72.56 222 SER A C 1
ATOM 1766 O O . SER A 1 222 ? -6.941 -7.009 16.447 1.00 72.56 222 SER A O 1
ATOM 1768 N N . GLY A 1 223 ? -5.558 -8.682 17.037 1.00 76.12 223 GLY A N 1
ATOM 1769 C CA . GLY A 1 223 ? -6.062 -9.628 16.034 1.00 76.12 223 GLY A CA 1
ATOM 1770 C C . GLY A 1 223 ? -7.539 -10.010 16.238 1.00 76.12 223 GLY A C 1
ATOM 1771 O O . GLY A 1 223 ? -8.163 -10.588 15.347 1.00 76.12 223 GLY A O 1
ATOM 1772 N N . ILE A 1 224 ? -8.135 -9.606 17.368 1.00 80.81 224 ILE A N 1
ATOM 1773 C CA . ILE A 1 224 ? -9.581 -9.662 17.590 1.00 80.81 224 ILE A CA 1
ATOM 1774 C C . ILE A 1 224 ? -10.381 -8.861 16.551 1.00 80.81 224 ILE A C 1
ATOM 1776 O O . ILE A 1 224 ? -11.494 -9.254 16.233 1.00 80.81 224 ILE A O 1
ATOM 1780 N N . GLY A 1 225 ? -9.842 -7.782 15.971 1.00 77.25 225 GLY A N 1
ATOM 1781 C CA . GLY A 1 225 ? -10.547 -7.002 14.941 1.00 77.25 225 GLY A CA 1
ATOM 1782 C C . GLY A 1 225 ? -10.946 -7.849 13.720 1.00 77.25 225 GLY A C 1
ATOM 1783 O O . GLY A 1 225 ? -12.135 -7.953 13.412 1.00 77.25 225 GLY A O 1
ATOM 1784 N N . PRO A 1 226 ? -9.978 -8.506 13.049 1.00 76.88 226 PRO A N 1
ATOM 1785 C CA . PRO A 1 226 ? -10.271 -9.498 12.020 1.00 76.88 226 PRO A CA 1
ATOM 1786 C C . PRO A 1 226 ? -11.222 -10.611 12.499 1.00 76.88 226 PRO A C 1
ATOM 1788 O O . PRO A 1 226 ? -12.155 -10.965 11.779 1.00 76.88 226 PRO A O 1
ATOM 1791 N N . ALA A 1 227 ? -11.013 -11.152 13.704 1.00 82.81 227 ALA A N 1
ATOM 1792 C CA . ALA A 1 227 ? -11.843 -12.232 14.239 1.00 82.81 227 ALA A CA 1
ATOM 1793 C C . ALA A 1 227 ? -13.311 -11.814 14.415 1.00 82.81 227 ALA A C 1
ATOM 1795 O O . ALA A 1 227 ? -14.211 -12.550 14.023 1.00 82.81 227 ALA A O 1
ATOM 1796 N N . LEU A 1 228 ? -13.555 -10.608 14.932 1.00 78.38 228 LEU A N 1
ATOM 1797 C CA . LEU A 1 228 ? -14.893 -10.039 15.088 1.00 78.38 228 LEU A CA 1
ATOM 1798 C C . LEU A 1 228 ? -15.575 -9.825 13.746 1.00 78.38 228 LEU A C 1
ATOM 1800 O O . LEU A 1 228 ? -16.750 -10.147 13.624 1.00 78.38 228 LEU A O 1
ATOM 1804 N N . SER A 1 229 ? -14.842 -9.354 12.733 1.00 76.75 229 SER A N 1
ATOM 1805 C CA . SER A 1 229 ? -15.354 -9.290 11.358 1.00 76.75 229 SER A CA 1
ATOM 1806 C C . SER A 1 229 ? -15.897 -10.655 10.926 1.00 76.75 229 SER A C 1
ATOM 1808 O O . SER A 1 229 ? -17.038 -10.766 10.485 1.00 76.75 229 SER A O 1
ATOM 1810 N N . SER A 1 230 ? -15.127 -11.720 11.182 1.00 81.00 230 SER A N 1
ATOM 1811 C CA . SER A 1 230 ? -15.534 -13.075 10.817 1.00 81.00 230 SER A CA 1
ATOM 1812 C C . SER A 1 230 ? -16.683 -13.644 11.635 1.00 81.00 230 SER A C 1
ATOM 1814 O O . SER A 1 230 ? -17.449 -14.432 11.094 1.00 81.00 230 SER A O 1
ATOM 1816 N N . LEU A 1 231 ? -16.799 -13.299 12.915 1.00 82.69 231 LEU A N 1
ATOM 1817 C CA . LEU A 1 231 ? -17.859 -13.815 13.784 1.00 82.69 231 LEU A CA 1
ATOM 1818 C C . LEU A 1 231 ? -19.181 -13.084 13.564 1.00 82.69 231 LEU A C 1
ATOM 1820 O O . LEU A 1 231 ? -20.229 -13.721 13.553 1.00 82.69 231 LEU A O 1
ATOM 1824 N N . LEU A 1 232 ? -19.130 -11.763 13.370 1.00 79.88 232 LEU A N 1
ATOM 1825 C CA . LEU A 1 232 ? -20.313 -10.928 13.157 1.00 79.88 232 LEU A CA 1
ATOM 1826 C C . LEU A 1 232 ? -20.937 -11.150 11.775 1.00 79.88 232 LEU A C 1
ATOM 1828 O O . LEU A 1 232 ? -22.143 -10.988 11.615 1.00 79.88 232 LEU A O 1
ATOM 1832 N N . GLU A 1 233 ? -20.130 -11.525 10.783 1.00 78.94 233 GLU A N 1
ATOM 1833 C CA . GLU A 1 233 ? -20.566 -11.703 9.393 1.00 78.94 233 GLU A CA 1
ATOM 1834 C C . GLU A 1 233 ? -20.610 -13.178 8.952 1.00 78.94 233 GLU A C 1
ATOM 1836 O O . GLU A 1 233 ? -20.681 -13.461 7.750 1.00 78.94 233 GLU A O 1
ATOM 1841 N N . ARG A 1 234 ? -20.578 -14.125 9.905 1.00 83.19 234 ARG A N 1
ATOM 1842 C CA . ARG A 1 234 ? -20.607 -15.567 9.615 1.00 83.19 234 ARG A CA 1
ATOM 1843 C C . ARG A 1 234 ? -21.945 -16.021 9.013 1.00 83.19 234 ARG A C 1
ATOM 1845 O O . ARG A 1 234 ? -22.998 -15.501 9.392 1.00 83.19 234 ARG A O 1
ATOM 1852 N N . PRO A 1 235 ? -21.952 -17.037 8.131 1.00 85.00 235 PRO A N 1
ATOM 1853 C CA . PRO A 1 235 ? -23.176 -17.725 7.740 1.00 85.00 235 PRO A CA 1
ATOM 1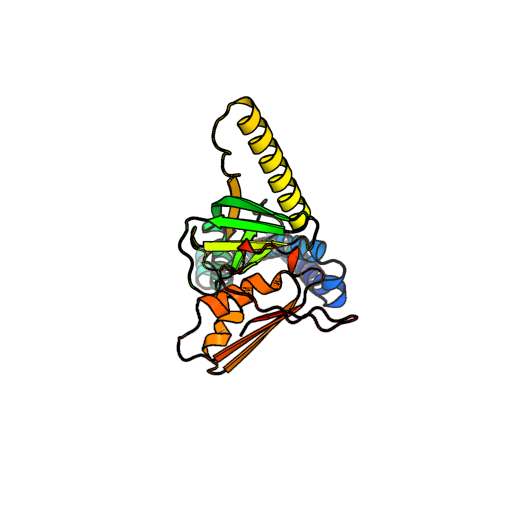854 C C . PRO A 1 235 ? -23.859 -18.350 8.961 1.00 85.00 235 PRO A C 1
ATOM 1856 O O . PRO A 1 235 ? -23.189 -18.896 9.833 1.00 85.00 235 PRO A O 1
ATOM 1859 N N . VAL A 1 236 ? -25.194 -18.346 8.996 1.00 82.88 236 VAL A N 1
ATOM 1860 C CA . VAL A 1 236 ? -25.978 -18.865 10.137 1.00 82.88 236 VAL A CA 1
ATOM 1861 C C . VAL A 1 236 ? -25.676 -20.342 10.434 1.00 82.88 236 VAL A C 1
ATOM 1863 O O . VAL A 1 236 ? -25.680 -20.753 11.587 1.00 82.88 236 VAL A O 1
ATOM 1866 N N . ALA A 1 237 ? -25.365 -21.136 9.406 1.00 86.12 237 ALA A N 1
ATOM 1867 C CA . ALA A 1 237 ? -25.029 -22.554 9.550 1.00 86.12 237 ALA A CA 1
ATOM 1868 C C . ALA A 1 237 ? -23.581 -22.815 10.023 1.00 86.12 237 ALA A C 1
ATOM 1870 O O . ALA A 1 237 ? -23.228 -23.954 10.343 1.00 86.12 237 ALA A O 1
ATOM 1871 N N . GLN A 1 238 ? -22.723 -21.790 10.036 1.00 88.81 238 GLN A N 1
ATOM 1872 C CA . GLN A 1 238 ? -21.314 -21.942 10.376 1.00 88.81 238 GLN A CA 1
ATOM 1873 C C . GLN A 1 238 ? -21.117 -21.954 11.893 1.00 88.81 238 GLN A C 1
ATOM 1875 O O . GLN A 1 238 ? -21.472 -21.008 12.595 1.00 88.81 238 GLN A O 1
ATOM 1880 N N . HIS A 1 239 ? -20.467 -23.004 12.389 1.00 87.69 239 HIS A N 1
ATOM 1881 C CA . HIS A 1 239 ? -20.056 -23.085 13.786 1.00 87.69 239 HIS A CA 1
ATOM 1882 C C . HIS A 1 239 ? -18.676 -22.446 13.926 1.00 87.69 239 HIS A C 1
ATOM 1884 O O . HIS A 1 239 ? -17.692 -22.972 13.403 1.00 87.69 239 HIS A O 1
ATOM 1890 N N . ALA A 1 240 ? -18.590 -21.317 14.625 1.00 88.44 240 ALA A N 1
ATOM 1891 C CA . ALA A 1 240 ? -17.323 -20.640 14.869 1.00 88.44 240 ALA A CA 1
ATOM 1892 C C . ALA A 1 240 ? -17.111 -20.417 16.367 1.00 88.44 240 ALA A C 1
ATOM 1894 O O . ALA A 1 240 ? -18.008 -19.902 17.028 1.00 88.44 240 ALA A O 1
ATOM 1895 N N . ARG A 1 241 ? -15.929 -20.784 16.872 1.00 88.62 241 ARG A N 1
ATOM 1896 C CA . ARG A 1 241 ? -15.482 -20.498 18.245 1.00 88.62 241 ARG A CA 1
ATOM 1897 C C . ARG A 1 241 ? -14.311 -19.528 18.215 1.00 88.62 241 ARG A C 1
ATOM 1899 O O . ARG A 1 241 ? -13.436 -19.657 17.355 1.00 88.62 241 ARG A O 1
ATOM 1906 N N . LEU A 1 242 ? -14.281 -18.588 19.153 1.00 87.31 242 LEU A N 1
ATOM 1907 C CA . LEU A 1 242 ? -13.177 -17.648 19.320 1.00 87.31 242 LEU A CA 1
ATOM 1908 C C . LEU A 1 242 ? -12.455 -17.920 20.632 1.00 87.31 242 LEU A C 1
ATOM 1910 O O . LEU A 1 242 ? -13.049 -17.829 21.704 1.00 87.31 242 LEU A O 1
ATOM 1914 N N . ILE A 1 243 ? -11.154 -18.168 20.531 1.00 89.56 243 ILE A N 1
ATOM 1915 C CA . ILE A 1 243 ? -10.240 -18.123 21.667 1.00 89.56 243 ILE A CA 1
ATOM 1916 C C . ILE A 1 243 ? -9.413 -16.854 21.515 1.00 89.56 243 ILE A C 1
ATOM 1918 O O . ILE A 1 243 ? -8.620 -16.711 20.576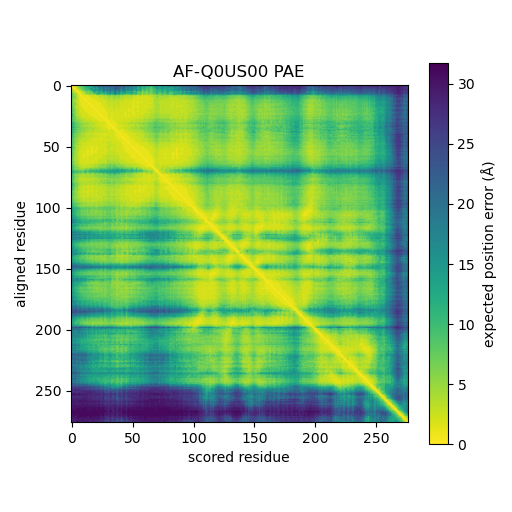 1.00 89.56 243 ILE A O 1
ATOM 1922 N N . TRP A 1 244 ? -9.609 -15.917 22.436 1.00 87.06 244 TRP A N 1
ATOM 1923 C CA . TRP A 1 244 ? -8.871 -14.665 22.449 1.00 87.06 244 TRP A CA 1
ATOM 1924 C C . TRP A 1 244 ? -7.993 -14.560 23.692 1.00 87.06 244 TRP A C 1
ATOM 1926 O O . TRP A 1 244 ? -8.476 -14.628 24.820 1.00 87.06 244 TRP A O 1
ATOM 1936 N N . SER A 1 245 ? -6.692 -14.354 23.480 1.00 84.38 245 SER A N 1
ATOM 1937 C CA . SER A 1 245 ? -5.732 -14.128 24.562 1.00 84.38 245 SER A CA 1
ATOM 1938 C C . SER A 1 245 ? -5.161 -12.711 24.509 1.00 84.38 245 SER A C 1
ATOM 1940 O O . SER A 1 245 ? -4.657 -12.234 23.487 1.00 84.38 245 SER A O 1
ATOM 1942 N N . THR A 1 246 ? -5.243 -11.999 25.628 1.00 78.62 246 THR A N 1
ATOM 1943 C CA . THR A 1 246 ? -4.705 -10.642 25.772 1.00 78.62 246 THR A CA 1
ATOM 1944 C C . THR A 1 246 ? -4.253 -10.402 27.208 1.00 78.62 246 THR A C 1
ATOM 1946 O O . THR A 1 246 ? -4.787 -10.983 28.146 1.00 78.62 246 THR A O 1
ATOM 1949 N N . ARG A 1 247 ? -3.266 -9.516 27.396 1.00 69.81 247 ARG A N 1
ATOM 1950 C CA . ARG A 1 247 ? -2.694 -9.204 28.721 1.00 69.81 247 ARG A CA 1
ATOM 1951 C C . ARG A 1 247 ? -3.703 -8.564 29.679 1.00 69.81 247 ARG A C 1
ATOM 1953 O O . ARG A 1 247 ? -3.496 -8.574 30.886 1.00 69.81 247 ARG A O 1
ATOM 1960 N N . SER A 1 248 ? -4.751 -7.924 29.162 1.00 65.44 248 SER A N 1
ATOM 1961 C CA . SER A 1 248 ? -5.782 -7.273 29.981 1.00 65.44 248 SER A CA 1
ATOM 1962 C C . SER A 1 248 ? -7.113 -7.222 29.222 1.00 65.44 248 SER A C 1
ATOM 1964 O O . SER A 1 248 ? -7.430 -6.189 28.620 1.00 65.44 248 SER A O 1
ATOM 1966 N N . PRO A 1 249 ? -7.904 -8.311 29.225 1.00 61.12 249 PRO A N 1
ATOM 1967 C CA . PRO A 1 249 ? -9.147 -8.379 28.456 1.00 61.12 249 PRO A CA 1
ATOM 1968 C C . PRO A 1 249 ? -10.167 -7.334 28.908 1.00 61.12 249 PRO A C 1
ATOM 1970 O O . PRO A 1 249 ? -10.761 -6.679 28.066 1.00 61.12 249 PRO A O 1
ATOM 1973 N N . LEU A 1 250 ? -10.265 -7.068 30.215 1.00 54.88 250 LEU A N 1
ATOM 1974 C CA . LEU A 1 250 ? -11.212 -6.098 30.787 1.00 54.88 250 LEU A CA 1
ATOM 1975 C C . LEU A 1 250 ? -10.830 -4.622 30.558 1.00 54.88 250 LEU A C 1
ATOM 1977 O O . LEU A 1 250 ? -11.698 -3.756 30.544 1.00 54.88 250 LEU A O 1
ATOM 1981 N N . LYS A 1 251 ? -9.536 -4.315 30.363 1.00 52.59 251 LYS A N 1
ATOM 1982 C CA . LYS A 1 251 ? -9.069 -2.965 29.968 1.00 52.59 251 LYS A CA 1
ATOM 1983 C C . LYS A 1 251 ? -9.092 -2.762 28.453 1.00 52.59 251 LYS A C 1
ATOM 1985 O O . LYS A 1 251 ? -8.915 -1.640 27.978 1.00 52.59 251 LYS A O 1
ATOM 1990 N N . THR A 1 252 ? -9.275 -3.841 27.694 1.00 51.78 252 THR A N 1
ATOM 1991 C CA . THR A 1 252 ? -9.530 -3.762 26.260 1.00 51.78 252 THR A CA 1
ATOM 1992 C C . THR A 1 252 ? -11.021 -3.471 26.108 1.00 51.78 252 THR A C 1
ATOM 1994 O O . THR A 1 252 ? -11.830 -4.212 26.654 1.00 51.78 252 THR A O 1
ATOM 1997 N N . PRO A 1 253 ? -11.411 -2.354 25.479 1.00 47.97 253 PRO A N 1
ATOM 1998 C CA . PRO A 1 253 ? -12.722 -1.789 25.744 1.00 47.97 253 PRO A CA 1
ATOM 1999 C C . PRO A 1 253 ? -13.859 -2.738 25.390 1.00 47.97 253 PRO A C 1
ATOM 2001 O O . PRO A 1 253 ? -13.991 -3.188 24.252 1.00 47.97 253 PRO A O 1
ATOM 2004 N N . SER A 1 254 ? -14.745 -2.897 26.365 1.00 39.97 254 SER A N 1
ATOM 2005 C CA . SER A 1 254 ? -16.082 -3.490 26.296 1.00 39.97 254 SER A CA 1
ATOM 2006 C C . SER A 1 254 ? -16.977 -2.925 25.177 1.00 39.97 254 SER A C 1
ATOM 2008 O O . SER A 1 254 ? -18.033 -3.475 24.901 1.00 39.97 254 SER A O 1
ATOM 2010 N N . GLY A 1 255 ? -16.559 -1.860 24.481 1.00 42.84 255 GLY A N 1
ATOM 2011 C CA . GLY A 1 255 ? -17.235 -1.302 23.303 1.00 42.84 255 GLY A CA 1
ATOM 2012 C C . GLY A 1 255 ? -16.887 -1.962 21.958 1.00 42.84 255 GLY A C 1
ATOM 2013 O O . GLY A 1 255 ? -17.365 -1.498 20.921 1.00 42.84 255 GLY A O 1
ATOM 2014 N N . LEU A 1 256 ? -16.030 -2.990 21.946 1.00 49.00 256 LEU A N 1
ATOM 2015 C CA . LEU A 1 256 ? -15.711 -3.789 20.752 1.00 49.00 256 LEU A CA 1
ATOM 2016 C C . LEU A 1 256 ? -16.686 -4.955 20.531 1.00 49.00 256 LEU A C 1
ATOM 2018 O O . LEU A 1 256 ? -16.873 -5.373 19.392 1.00 49.00 256 LEU A O 1
ATOM 2022 N N . VAL A 1 257 ? -17.317 -5.450 21.597 1.00 45.81 257 VAL A N 1
ATOM 2023 C CA . VAL A 1 257 ? -18.191 -6.628 21.573 1.00 45.81 257 VAL A CA 1
ATOM 2024 C C . VAL A 1 257 ? -19.499 -6.260 22.267 1.00 45.81 257 VAL A C 1
ATOM 2026 O O . VAL A 1 257 ? -19.561 -6.171 23.485 1.00 45.81 257 VAL A O 1
ATOM 2029 N N . GLY A 1 258 ? -20.553 -6.014 21.489 1.00 36.19 258 GLY A N 1
ATOM 2030 C CA . GLY A 1 258 ? -21.907 -5.751 21.998 1.00 36.19 258 GLY A CA 1
ATOM 2031 C C . GLY A 1 258 ? -22.648 -7.015 22.452 1.00 36.19 258 GLY A C 1
ATOM 2032 O O . GLY A 1 258 ? -23.857 -7.100 22.268 1.00 36.19 258 GLY A O 1
ATOM 2033 N N . GLY A 1 259 ? -21.934 -8.010 22.979 1.00 35.81 259 GLY A N 1
ATOM 2034 C CA . GLY A 1 259 ? -22.470 -9.308 23.388 1.00 35.81 259 GLY A CA 1
ATOM 2035 C C . GLY A 1 259 ? -21.961 -9.698 24.772 1.00 35.81 259 GLY A C 1
ATOM 2036 O O . GLY A 1 259 ? -20.877 -9.280 25.175 1.00 35.81 259 GLY A O 1
ATOM 2037 N N . ARG A 1 260 ? -22.764 -10.473 25.507 1.00 31.44 260 ARG A N 1
ATOM 2038 C CA . ARG A 1 260 ? -22.427 -11.007 26.831 1.00 31.44 260 ARG A CA 1
ATOM 2039 C C . ARG A 1 260 ? -21.179 -11.893 26.700 1.00 31.44 260 ARG A C 1
ATOM 2041 O O . ARG A 1 260 ? -21.252 -12.976 26.138 1.00 31.44 260 ARG A O 1
ATOM 2048 N N . VAL A 1 261 ? -20.039 -11.386 27.162 1.00 38.50 261 VAL A N 1
ATOM 2049 C CA . VAL A 1 261 ? -18.778 -12.129 27.261 1.00 38.50 261 VAL A CA 1
ATOM 2050 C C . VAL A 1 261 ? -18.782 -12.829 28.616 1.00 38.50 261 VAL A C 1
ATOM 2052 O O . VAL A 1 261 ? -18.632 -12.166 29.642 1.00 38.50 261 VAL A O 1
ATOM 2055 N N . GLU A 1 262 ? -18.994 -14.142 28.634 1.00 33.03 262 GLU A N 1
ATOM 2056 C CA . GLU A 1 262 ? -18.770 -14.960 29.828 1.00 33.03 262 GLU A CA 1
ATOM 2057 C C . GLU A 1 262 ? -17.269 -15.255 29.913 1.00 33.03 262 GLU A C 1
ATOM 2059 O O . GLU A 1 262 ? -16.710 -16.019 29.134 1.00 33.03 262 GLU A O 1
ATOM 2064 N N . GLY A 1 263 ? -16.578 -14.526 30.792 1.00 33.34 263 GLY A N 1
ATOM 2065 C CA . GLY A 1 263 ? -15.163 -14.737 31.068 1.00 33.34 263 GLY A CA 1
ATOM 2066 C C . G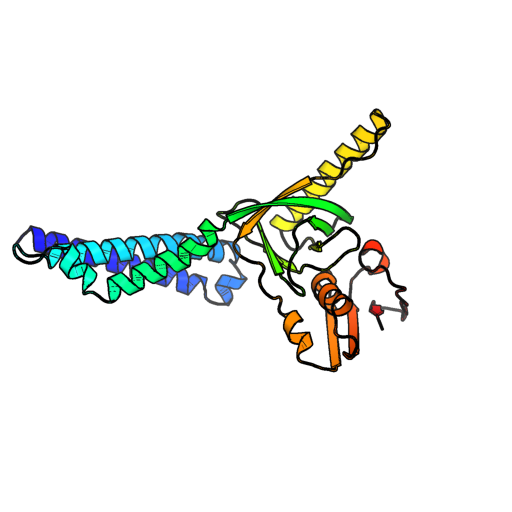LY A 1 263 ? -15.009 -15.671 32.257 1.00 33.34 263 GLY A C 1
ATOM 2067 O O . GLY A 1 263 ? -15.306 -15.272 33.381 1.00 33.34 263 GLY A O 1
ATOM 2068 N N . GLU A 1 264 ? -14.521 -16.881 32.018 1.00 28.64 264 GLU A N 1
ATOM 2069 C CA . GLU A 1 264 ? -14.106 -17.793 33.079 1.00 28.64 264 GLU A CA 1
ATOM 2070 C C . GLU A 1 264 ? -12.649 -17.468 33.441 1.00 28.64 264 GLU A C 1
ATOM 2072 O O . GLU A 1 264 ? -11.737 -17.601 32.623 1.00 28.64 264 GLU A O 1
ATOM 2077 N N . SER A 1 265 ? -12.430 -16.921 34.640 1.00 27.45 265 SER A N 1
ATOM 2078 C CA . SER A 1 265 ? -11.088 -16.649 35.154 1.00 27.45 265 SER A CA 1
ATOM 2079 C C . SER A 1 265 ? -10.557 -17.898 35.850 1.00 27.45 265 SER A C 1
ATOM 2081 O O . SER A 1 265 ? -10.812 -18.090 37.040 1.00 27.45 265 SER A O 1
ATOM 2083 N N . GLU A 1 266 ? -9.813 -18.742 35.139 1.00 28.19 266 GLU A N 1
ATOM 2084 C CA . GLU A 1 266 ? -8.979 -19.734 35.816 1.00 28.19 266 GLU A CA 1
ATOM 2085 C C . GLU A 1 266 ? -7.794 -19.028 36.489 1.00 28.19 266 GLU A C 1
ATOM 2087 O O . GLU A 1 266 ? -7.109 -18.182 35.904 1.00 28.19 266 GLU A O 1
ATOM 2092 N N . GLY A 1 267 ? -7.627 -19.319 37.780 1.00 27.47 267 GLY A N 1
ATOM 2093 C CA . GLY A 1 267 ? -6.603 -18.742 38.640 1.00 27.47 267 GLY A CA 1
ATOM 2094 C C . GLY A 1 267 ? -5.183 -19.053 38.164 1.00 27.47 267 GLY A C 1
ATOM 2095 O O . GLY A 1 267 ? -4.906 -20.116 37.624 1.00 27.47 267 GLY A O 1
ATOM 2096 N N . GLU A 1 268 ? -4.302 -18.081 38.408 1.00 30.78 268 GLU A N 1
ATOM 2097 C CA . GLU A 1 268 ? -2.845 -18.110 38.231 1.00 30.78 268 GLU A CA 1
ATOM 2098 C C . GLU A 1 268 ? -2.319 -18.430 36.817 1.00 30.78 268 GLU A C 1
ATOM 2100 O O . GLU A 1 268 ? -1.881 -19.525 36.487 1.00 30.78 268 GLU A O 1
ATOM 2105 N N . GLY A 1 269 ? -2.227 -17.373 35.997 1.00 29.73 269 GLY A N 1
ATOM 2106 C CA . GLY A 1 269 ? -1.209 -17.266 34.939 1.00 29.73 269 GLY A CA 1
ATOM 2107 C C . GLY A 1 269 ? -1.693 -17.340 33.490 1.00 29.73 269 GLY A C 1
ATOM 2108 O O . GLY A 1 269 ? -0.936 -16.966 32.594 1.00 29.73 269 GLY A O 1
ATOM 2109 N N . GLY A 1 270 ? -2.945 -17.727 33.233 1.00 28.22 270 GLY A N 1
ATOM 2110 C CA . GLY A 1 270 ? -3.509 -17.826 31.882 1.00 28.22 270 GLY A CA 1
ATOM 2111 C C . GLY A 1 270 ? -4.784 -17.004 31.721 1.00 28.22 270 GLY A C 1
ATOM 2112 O O . GLY A 1 270 ? -5.844 -17.411 32.168 1.00 28.22 270 GLY A O 1
ATOM 2113 N N . CYS A 1 271 ? -4.713 -15.846 31.058 1.00 29.92 271 CYS A N 1
ATOM 2114 C CA . CYS A 1 271 ? -5.909 -15.056 30.748 1.00 29.92 271 CYS A CA 1
ATOM 2115 C C . CYS A 1 271 ? -6.366 -15.357 29.309 1.00 29.92 271 CYS A C 1
ATOM 2117 O O . CYS A 1 271 ? -5.868 -14.766 28.342 1.00 29.92 271 CYS A O 1
ATOM 2119 N N . GLY A 1 272 ? -7.266 -16.332 29.168 1.00 28.08 272 GLY A N 1
ATOM 2120 C CA . GLY A 1 272 ? -7.994 -16.633 27.936 1.00 28.08 272 GLY A CA 1
ATOM 2121 C C . GLY A 1 272 ? -9.461 -16.249 28.096 1.00 28.08 272 GLY A C 1
ATOM 2122 O O . GLY A 1 272 ? -10.068 -16.556 29.112 1.00 28.08 272 GLY A O 1
ATOM 2123 N N . VAL A 1 273 ? -10.026 -15.550 27.112 1.00 38.50 273 VAL A N 1
ATOM 2124 C CA . VAL A 1 273 ? -11.468 -15.296 27.032 1.00 38.50 273 VAL A CA 1
ATOM 2125 C C . VAL A 1 273 ? -12.014 -16.158 25.900 1.00 38.50 273 VAL A C 1
ATOM 2127 O O . VAL A 1 273 ? -11.629 -15.980 24.739 1.00 38.50 273 VAL A O 1
ATOM 2130 N N . CYS A 1 274 ? -12.885 -17.101 26.248 1.00 27.70 274 CYS A N 1
ATOM 2131 C CA . CYS A 1 274 ? -13.672 -17.872 25.295 1.00 27.70 274 CYS A CA 1
ATOM 2132 C C . CYS A 1 274 ? -14.959 -17.099 24.996 1.00 27.70 274 CYS A C 1
ATOM 2134 O O . CYS A 1 274 ? -15.676 -16.710 25.911 1.00 27.70 274 CYS A O 1
ATOM 2136 N N . ALA A 1 275 ? -15.236 -16.846 23.719 1.00 30.92 275 ALA A N 1
ATOM 2137 C CA . ALA A 1 275 ? -16.560 -16.413 23.284 1.00 30.92 275 ALA A CA 1
ATOM 2138 C C . ALA A 1 275 ? -17.194 -17.583 22.522 1.00 30.92 275 ALA A C 1
ATOM 2140 O O . ALA A 1 275 ? -16.657 -18.002 21.487 1.00 30.92 275 ALA A O 1
ATOM 2141 N N . GLU A 1 276 ? -18.274 -18.137 23.080 1.00 26.45 276 GLU A N 1
ATOM 2142 C CA . GLU A 1 276 ? -19.110 -19.165 22.439 1.00 26.45 276 GLU A CA 1
ATOM 2143 C C . GLU A 1 276 ? -20.065 -18.574 21.390 1.00 26.45 276 GLU A C 1
ATOM 2145 O O . GLU A 1 276 ? -20.571 -17.444 21.584 1.00 26.45 276 GLU A O 1
#